Protein AF-K2EWI1-F1 (afdb_monomer_lite)

Secondary structure (DSSP, 8-state):
----PPP--S-EEEE-EETTEE-TT-EEEEEETT-SSEEEEEE--TTSEEEE-GGG--SS-EEEEEEETTEEEEEEHHHHHHHTHHHHHHTT--TTS---SSHHHHHHHHHHHHHHHHHHHHTTSS----------------------------THHHHHHHHHHHHHHHHHHHHHHHHHHHHHTT--

Structure (mmCIF, N/CA/C/O backbone):
data_AF-K2EWI1-F1
#
_entry.id   AF-K2EWI1-F1
#
loop_
_atom_site.group_PDB
_atom_site.id
_atom_site.type_symbol
_atom_site.label_atom_id
_atom_site.label_alt_id
_atom_site.label_comp_id
_atom_site.label_asym_id
_atom_site.label_entity_id
_atom_site.label_seq_id
_atom_site.pdbx_PDB_ins_code
_atom_site.Cartn_x
_atom_site.Cartn_y
_atom_site.Cartn_z
_atom_site.occupancy
_atom_site.B_iso_or_equiv
_atom_site.auth_seq_id
_atom_site.auth_comp_id
_atom_site.auth_asym_id
_atom_site.auth_atom_id
_atom_site.pdbx_PDB_model_num
ATOM 1 N N . MET A 1 1 ? 21.437 19.272 11.236 1.00 59.50 1 MET A N 1
ATOM 2 C CA . MET A 1 1 ? 20.962 18.033 10.576 1.00 59.50 1 MET A CA 1
ATOM 3 C C . MET A 1 1 ? 19.485 17.876 10.907 1.00 59.50 1 MET A C 1
ATOM 5 O O . MET A 1 1 ? 19.158 17.933 12.082 1.00 59.50 1 MET A O 1
ATOM 9 N N . VAL A 1 2 ? 18.594 17.768 9.9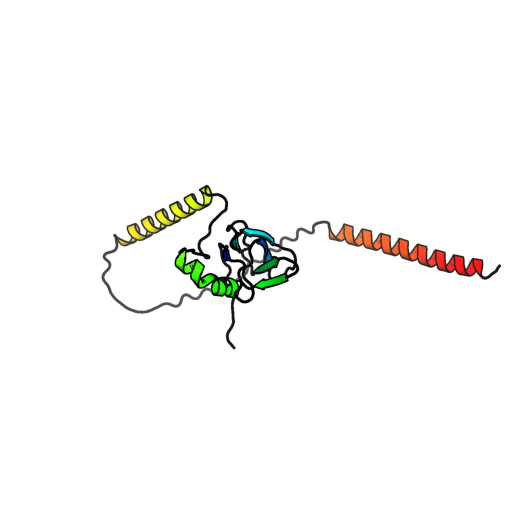15 1.00 76.69 2 VAL A N 1
ATOM 10 C CA . VAL A 1 2 ? 17.147 17.594 10.155 1.00 76.69 2 VAL A CA 1
ATOM 11 C C . VAL A 1 2 ? 16.786 16.133 9.902 1.00 76.69 2 VAL A C 1
ATOM 13 O O . VAL A 1 2 ? 17.056 15.610 8.821 1.00 76.69 2 VAL A O 1
ATOM 16 N N . LEU A 1 3 ? 16.204 15.469 10.901 1.00 76.44 3 LEU A N 1
ATOM 17 C CA . LEU A 1 3 ? 15.738 14.088 10.790 1.00 76.44 3 LEU A CA 1
ATOM 18 C C . LEU A 1 3 ? 14.472 14.040 9.923 1.00 76.44 3 LEU A C 1
ATOM 20 O O . LEU A 1 3 ? 13.467 14.666 10.253 1.00 76.44 3 LEU A O 1
ATOM 24 N N . LYS A 1 4 ? 14.507 13.288 8.817 1.00 78.06 4 LYS A N 1
ATOM 25 C CA . LYS A 1 4 ? 13.355 13.114 7.922 1.00 78.06 4 LYS A CA 1
ATOM 26 C C . LYS A 1 4 ? 12.691 11.767 8.181 1.00 78.06 4 LYS A C 1
ATOM 28 O O . LYS A 1 4 ? 13.178 10.732 7.732 1.00 78.06 4 LYS A O 1
ATOM 33 N N . LEU A 1 5 ? 11.576 11.792 8.905 1.00 86.19 5 LEU A N 1
ATOM 34 C CA . LEU A 1 5 ? 10.770 10.605 9.180 1.00 86.19 5 LEU A CA 1
ATOM 35 C C . LEU A 1 5 ? 9.727 10.392 8.078 1.00 86.19 5 LEU A C 1
ATOM 37 O O . LEU A 1 5 ? 9.183 11.345 7.518 1.00 86.19 5 LEU A O 1
ATOM 41 N N . ASN A 1 6 ? 9.469 9.125 7.759 1.00 92.50 6 ASN A N 1
ATOM 42 C CA . ASN A 1 6 ? 8.388 8.727 6.865 1.00 92.50 6 ASN A CA 1
ATOM 43 C C . ASN A 1 6 ? 7.182 8.311 7.721 1.00 92.50 6 ASN A C 1
ATOM 45 O O . ASN A 1 6 ? 7.360 7.468 8.603 1.00 92.50 6 ASN A O 1
ATOM 49 N N . PRO A 1 7 ? 5.981 8.877 7.506 1.00 93.81 7 PRO A N 1
ATOM 50 C CA . PRO A 1 7 ? 4.813 8.535 8.303 1.00 93.81 7 PRO A CA 1
ATOM 51 C C . PRO A 1 7 ? 4.404 7.079 8.069 1.00 93.81 7 PRO A C 1
ATOM 53 O O . PRO A 1 7 ? 4.488 6.574 6.947 1.00 93.81 7 PRO A O 1
ATOM 56 N N . ILE A 1 8 ? 3.919 6.421 9.117 1.00 95.00 8 ILE A N 1
ATOM 57 C CA . ILE A 1 8 ? 3.243 5.128 9.001 1.00 95.00 8 ILE A CA 1
ATOM 58 C C . ILE A 1 8 ? 1.762 5.440 8.791 1.00 95.00 8 ILE A C 1
ATOM 60 O O . ILE A 1 8 ? 1.091 5.915 9.704 1.00 95.00 8 ILE A O 1
ATOM 64 N N . LEU A 1 9 ? 1.278 5.255 7.563 1.00 96.75 9 LEU A N 1
ATOM 65 C CA . LEU A 1 9 ? -0.133 5.466 7.230 1.00 96.75 9 LEU A CA 1
ATOM 66 C C . LEU A 1 9 ? -0.939 4.265 7.727 1.00 96.75 9 LEU A C 1
ATOM 68 O O . LEU A 1 9 ? -0.423 3.150 7.691 1.00 96.75 9 LEU A O 1
ATOM 72 N N . THR A 1 10 ? -2.177 4.482 8.165 1.00 95.69 10 THR A N 1
ATOM 73 C CA . THR A 1 10 ? -3.095 3.409 8.592 1.00 95.69 10 THR A CA 1
ATOM 74 C C . THR A 1 10 ? -4.054 3.009 7.478 1.00 95.69 10 THR A C 1
ATOM 76 O O . THR A 1 10 ? -4.661 1.946 7.547 1.00 95.69 10 THR A O 1
ATOM 79 N N . TYR A 1 11 ? -4.167 3.834 6.440 1.00 97.00 11 TYR A N 1
ATOM 80 C CA . TYR A 1 11 ? -4.912 3.574 5.220 1.00 97.00 11 TYR A CA 1
ATOM 81 C C . TYR A 1 11 ? -4.195 4.233 4.038 1.00 97.00 11 TYR A C 1
ATOM 83 O O . TYR A 1 11 ? -3.628 5.319 4.172 1.00 97.00 11 TYR A O 1
ATOM 91 N N . ILE A 1 12 ? -4.209 3.586 2.872 1.00 97.75 12 ILE A N 1
ATOM 92 C CA . ILE A 1 12 ? -3.601 4.129 1.656 1.00 97.75 12 ILE A CA 1
ATOM 93 C C . ILE A 1 12 ? -4.667 4.194 0.572 1.00 97.75 12 ILE A C 1
ATOM 95 O O . ILE A 1 12 ? -5.229 3.175 0.185 1.00 97.75 12 ILE A O 1
ATOM 99 N N . GLU A 1 13 ? -4.907 5.392 0.057 1.00 97.44 13 GLU A N 1
ATOM 100 C CA . GLU A 1 13 ? -5.737 5.640 -1.118 1.00 97.44 13 GLU A CA 1
ATOM 101 C C . GLU A 1 13 ? -5.117 6.783 -1.915 1.00 97.44 13 GLU A C 1
ATOM 103 O O . GLU A 1 13 ? -4.823 7.847 -1.366 1.00 97.44 13 GLU A O 1
ATOM 108 N N . GLY A 1 14 ? -4.883 6.552 -3.203 1.00 96.94 14 GLY A N 1
ATOM 109 C CA . GLY A 1 14 ? -4.227 7.517 -4.076 1.00 96.94 14 GLY A CA 1
ATOM 110 C C . GLY A 1 14 ? -3.818 6.899 -5.403 1.00 96.94 14 GLY A C 1
ATOM 111 O O . GLY A 1 14 ? -4.210 5.784 -5.730 1.00 96.94 14 GLY A O 1
ATOM 112 N N . ASP A 1 15 ? -3.022 7.638 -6.158 1.00 97.31 15 ASP A N 1
ATOM 113 C CA . ASP A 1 15 ? -2.604 7.269 -7.498 1.00 97.31 15 ASP A CA 1
ATOM 114 C C . ASP A 1 15 ? -1.168 6.748 -7.478 1.00 97.31 15 ASP A C 1
ATOM 116 O O . ASP A 1 15 ? -0.272 7.298 -6.816 1.00 97.31 15 ASP A O 1
ATOM 120 N N . ALA A 1 16 ? -0.942 5.672 -8.227 1.00 97.62 16 ALA A N 1
ATOM 121 C CA . ALA A 1 16 ? 0.387 5.169 -8.511 1.00 97.62 16 ALA A CA 1
ATOM 122 C C . ALA A 1 16 ? 1.036 6.126 -9.509 1.00 97.62 16 ALA A C 1
ATOM 124 O O . ALA A 1 16 ? 0.584 6.245 -10.645 1.00 97.62 16 ALA A O 1
ATOM 125 N N . SER A 1 17 ? 2.085 6.834 -9.096 1.00 94.25 17 SER A N 1
ATOM 126 C CA . SER A 1 17 ? 2.759 7.802 -9.956 1.00 94.25 17 SER A CA 1
ATOM 127 C C . SER A 1 17 ? 4.276 7.687 -9.895 1.00 94.25 17 SER A C 1
ATOM 129 O O . SER A 1 17 ? 4.874 7.314 -8.883 1.00 94.25 17 SER A O 1
ATOM 131 N N . SER A 1 18 ? 4.923 8.011 -11.012 1.00 91.56 18 SER A N 1
ATOM 132 C CA . SER A 1 18 ? 6.372 8.134 -11.105 1.00 91.56 18 SER A CA 1
ATOM 133 C C . SER A 1 18 ? 6.733 9.372 -11.906 1.00 91.56 18 SER A C 1
ATOM 135 O O . SER A 1 18 ? 6.219 9.587 -13.001 1.00 91.56 18 SER A O 1
ATOM 137 N N . LYS A 1 19 ? 7.622 10.206 -11.353 1.00 87.50 19 LYS A N 1
ATOM 138 C CA . LYS A 1 19 ? 8.078 11.459 -11.987 1.00 87.50 19 LYS A CA 1
ATOM 139 C C . LYS A 1 19 ? 6.915 12.355 -12.461 1.00 87.50 19 LYS A C 1
ATOM 141 O O . LYS A 1 19 ? 6.980 12.938 -13.537 1.00 87.50 19 LYS A O 1
ATOM 146 N N . GLY A 1 20 ? 5.843 12.426 -11.669 1.00 85.06 20 GLY A N 1
ATOM 147 C CA . GLY A 1 20 ? 4.659 13.240 -11.967 1.00 85.06 20 GLY A CA 1
ATOM 148 C C . GLY A 1 20 ? 3.690 12.636 -12.989 1.00 85.06 20 GLY A C 1
ATOM 149 O O . GLY A 1 20 ? 2.686 13.266 -13.297 1.00 85.06 20 GLY A O 1
ATOM 150 N N . LYS A 1 21 ? 3.950 11.427 -13.504 1.00 92.44 21 LYS A N 1
ATOM 151 C CA . LYS A 1 21 ? 3.024 10.703 -14.381 1.00 92.44 21 LYS A CA 1
ATOM 152 C C . LYS A 1 21 ? 2.311 9.605 -13.609 1.00 92.44 21 LYS A C 1
ATOM 154 O O . LYS A 1 21 ? 2.968 8.809 -12.939 1.00 92.44 21 LYS A O 1
ATOM 159 N N . VAL A 1 22 ? 0.989 9.566 -13.723 1.00 95.75 22 VAL A N 1
ATOM 160 C CA . VAL A 1 22 ? 0.159 8.479 -13.198 1.00 95.75 22 VAL A CA 1
ATOM 161 C C . VAL A 1 22 ? 0.387 7.215 -14.032 1.00 95.75 22 VAL A C 1
ATOM 163 O O . VAL A 1 22 ? 0.657 7.298 -15.231 1.00 95.75 22 VAL A O 1
ATOM 166 N N . LEU A 1 23 ? 0.324 6.051 -13.388 1.00 96.62 23 LEU A N 1
ATOM 167 C CA . LEU A 1 23 ? 0.613 4.740 -13.961 1.00 96.62 23 LEU A CA 1
ATOM 168 C C . LEU A 1 23 ? -0.643 3.842 -13.918 1.00 96.62 23 LEU A C 1
ATOM 170 O O . LEU A 1 23 ? -0.785 3.032 -12.998 1.00 96.62 23 LEU A O 1
ATOM 174 N N . PRO A 1 24 ? -1.561 3.965 -14.895 1.00 97.62 24 PRO A N 1
ATOM 175 C CA . PRO A 1 24 ? -2.694 3.054 -15.050 1.00 97.62 24 PRO A CA 1
ATOM 176 C C . PRO A 1 24 ? -2.277 1.585 -15.125 1.00 97.62 24 PRO A C 1
ATOM 178 O O . PRO A 1 24 ? -1.315 1.250 -15.816 1.00 97.62 24 PRO A O 1
ATOM 181 N N . GLY A 1 25 ? -2.997 0.703 -14.427 1.00 98.00 25 GLY A N 1
ATOM 182 C CA . GLY A 1 25 ? -2.712 -0.737 -14.438 1.00 98.00 25 GLY A CA 1
ATOM 183 C C . GLY A 1 25 ? -1.407 -1.146 -13.746 1.00 98.00 25 GLY A C 1
ATOM 184 O O . GLY A 1 25 ? -0.989 -2.298 -13.867 1.00 98.00 25 GLY A O 1
ATOM 185 N N . ALA A 1 26 ? -0.725 -0.232 -13.048 1.00 98.38 26 ALA A N 1
ATOM 186 C CA . ALA A 1 26 ? 0.523 -0.558 -12.368 1.00 98.38 26 ALA A CA 1
ATOM 187 C C . ALA A 1 26 ? 0.306 -1.587 -11.257 1.00 98.38 26 ALA A C 1
ATOM 189 O O . ALA A 1 26 ? -0.608 -1.459 -10.439 1.00 98.38 26 ALA A O 1
ATOM 190 N N . LYS A 1 27 ? 1.213 -2.563 -11.164 1.00 98.50 27 LYS A N 1
ATOM 191 C CA . LYS A 1 27 ? 1.334 -3.396 -9.968 1.00 98.50 27 LYS A CA 1
ATOM 192 C C . LYS A 1 27 ? 1.824 -2.512 -8.826 1.00 98.50 27 LYS A C 1
ATOM 194 O O . LYS A 1 27 ? 2.856 -1.852 -8.964 1.00 98.50 27 LYS A O 1
ATOM 199 N N . VAL A 1 28 ? 1.104 -2.514 -7.712 1.00 98.62 28 VAL A N 1
ATOM 200 C CA . VAL A 1 28 ? 1.438 -1.768 -6.500 1.00 98.62 28 VAL A CA 1
ATOM 201 C C . VAL A 1 28 ? 1.777 -2.752 -5.395 1.00 98.62 28 VAL A C 1
ATOM 203 O O . VAL A 1 28 ? 0.958 -3.571 -4.993 1.00 98.62 28 VAL A O 1
ATOM 206 N N . GLU A 1 29 ? 2.991 -2.657 -4.880 1.00 98.56 29 GLU A N 1
ATOM 207 C CA . GLU A 1 29 ? 3.504 -3.551 -3.852 1.00 98.56 29 GLU A CA 1
ATOM 208 C C . GLU A 1 29 ? 3.849 -2.737 -2.607 1.00 98.56 29 GLU A C 1
ATOM 210 O O . GLU A 1 29 ? 4.548 -1.725 -2.687 1.00 98.56 29 GLU A O 1
ATOM 215 N N . LEU A 1 30 ? 3.394 -3.193 -1.444 1.00 98.50 30 LEU A N 1
ATOM 216 C CA . LEU A 1 30 ? 3.809 -2.674 -0.147 1.00 98.50 30 LEU A CA 1
ATOM 217 C C . LEU A 1 30 ? 4.952 -3.542 0.370 1.00 98.50 30 LEU A C 1
ATOM 219 O O . LEU A 1 30 ? 4.790 -4.746 0.556 1.00 98.50 30 LEU A O 1
ATOM 223 N N . LEU A 1 31 ? 6.119 -2.943 0.605 1.00 98.25 31 LEU A N 1
ATOM 224 C CA . LEU A 1 31 ? 7.313 -3.644 1.074 1.00 98.25 31 LEU A CA 1
ATOM 225 C C . LEU A 1 31 ? 7.751 -3.083 2.419 1.00 98.25 31 LEU A C 1
ATOM 227 O O . LEU A 1 31 ? 7.906 -1.869 2.559 1.00 98.25 31 LEU A O 1
ATOM 231 N N . LEU A 1 32 ? 8.047 -3.964 3.375 1.00 96.94 32 LEU A N 1
ATOM 232 C CA . LEU A 1 32 ? 8.769 -3.564 4.582 1.00 96.94 32 LEU A CA 1
ATOM 233 C C . LEU A 1 32 ? 10.108 -2.935 4.190 1.00 96.94 32 LEU A C 1
ATOM 235 O O . LEU A 1 32 ? 10.781 -3.421 3.284 1.00 96.94 32 LEU A O 1
ATOM 239 N N . SER A 1 33 ? 10.529 -1.879 4.885 1.00 91.62 33 SER A N 1
ATOM 240 C CA . SER A 1 33 ? 11.788 -1.186 4.568 1.00 91.62 33 SER A CA 1
ATOM 241 C C . SER A 1 33 ? 13.017 -2.100 4.658 1.00 91.62 33 SER A C 1
ATOM 243 O O . SER A 1 33 ? 14.007 -1.855 3.974 1.00 91.62 33 SER A O 1
ATOM 245 N N . SER A 1 34 ? 12.936 -3.165 5.459 1.00 89.94 34 SER A N 1
ATOM 246 C CA . SER A 1 34 ? 13.965 -4.195 5.634 1.00 89.94 34 SER A CA 1
ATOM 247 C C . SER A 1 34 ? 13.874 -5.366 4.645 1.00 89.94 34 SER A C 1
ATOM 249 O O . SER A 1 34 ? 14.690 -6.279 4.722 1.00 89.94 34 SER A O 1
ATOM 251 N N . SER A 1 35 ? 12.892 -5.381 3.737 1.00 93.25 35 SER A N 1
ATOM 252 C CA . SER A 1 35 ? 12.593 -6.525 2.870 1.00 93.25 35 SER A CA 1
AT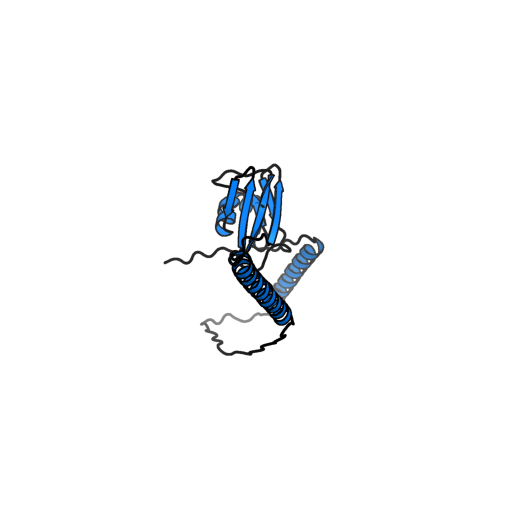OM 253 C C . SER A 1 35 ? 12.456 -6.125 1.401 1.00 93.25 35 SER A C 1
ATOM 255 O O . SER A 1 35 ? 11.989 -5.041 1.052 1.00 93.25 35 SER A O 1
ATOM 257 N N . THR A 1 36 ? 12.824 -7.046 0.514 1.00 92.38 36 THR A N 1
ATOM 258 C CA . THR A 1 36 ? 12.513 -6.987 -0.923 1.00 92.38 36 THR A CA 1
ATOM 259 C C . THR A 1 36 ? 11.266 -7.795 -1.287 1.00 92.38 36 THR A C 1
ATOM 261 O O . THR A 1 36 ? 10.720 -7.610 -2.377 1.00 92.38 36 THR A O 1
ATOM 264 N N . LYS A 1 37 ? 10.803 -8.663 -0.375 1.00 95.81 37 LYS A N 1
ATOM 265 C CA . LYS A 1 37 ? 9.560 -9.423 -0.503 1.00 95.81 37 LYS A CA 1
ATOM 266 C C . LYS A 1 37 ? 8.364 -8.514 -0.183 1.00 95.81 37 LYS A C 1
ATOM 268 O O . LYS A 1 37 ? 8.392 -7.859 0.866 1.00 95.81 37 LYS A O 1
ATOM 273 N N . PRO A 1 38 ? 7.329 -8.490 -1.038 1.00 97.00 38 PRO A N 1
ATOM 274 C CA . PRO A 1 38 ? 6.112 -7.742 -0.772 1.00 97.00 38 PRO A CA 1
ATOM 275 C C . PRO A 1 38 ? 5.373 -8.320 0.435 1.00 97.00 38 PRO A C 1
ATOM 277 O O . PRO A 1 38 ? 5.242 -9.533 0.590 1.00 97.00 38 PRO A O 1
ATOM 280 N N . TYR A 1 39 ? 4.926 -7.417 1.300 1.00 97.69 39 TYR A N 1
ATOM 281 C CA . TYR A 1 39 ? 4.005 -7.701 2.394 1.00 97.69 39 TYR A CA 1
ATOM 282 C C . TYR A 1 39 ? 2.571 -7.808 1.866 1.00 97.69 39 TYR A C 1
ATOM 284 O O . TYR A 1 39 ? 1.826 -8.696 2.265 1.00 97.69 39 TYR A O 1
ATOM 292 N N . TYR A 1 40 ? 2.218 -6.922 0.935 1.00 98.44 40 TYR A N 1
ATOM 293 C CA . TYR A 1 40 ? 0.925 -6.893 0.266 1.00 98.44 40 TYR A CA 1
ATOM 294 C C . TYR A 1 40 ? 1.085 -6.429 -1.183 1.00 98.44 40 TYR A C 1
ATOM 296 O O . TYR A 1 40 ? 2.012 -5.678 -1.501 1.00 98.44 40 TYR A O 1
ATOM 304 N N . GLU A 1 41 ? 0.174 -6.856 -2.053 1.00 98.38 41 GLU A N 1
ATOM 305 C CA . GLU A 1 41 ? 0.143 -6.484 -3.464 1.00 98.38 41 GLU A CA 1
ATOM 306 C C . GLU A 1 41 ? -1.279 -6.116 -3.894 1.00 98.38 41 GLU A C 1
ATOM 308 O O . GLU A 1 41 ? -2.258 -6.706 -3.445 1.00 98.38 41 GLU A O 1
ATOM 313 N N . THR A 1 42 ? -1.387 -5.142 -4.789 1.00 98.50 42 THR A N 1
ATOM 314 C CA . THR A 1 42 ? -2.622 -4.770 -5.480 1.00 98.50 42 THR A CA 1
ATOM 315 C C . THR A 1 42 ? -2.285 -4.241 -6.875 1.00 98.50 42 THR A C 1
ATOM 317 O O . THR A 1 42 ? -1.117 -4.182 -7.268 1.00 98.50 42 THR A O 1
ATOM 320 N N . VAL A 1 43 ? -3.300 -3.868 -7.644 1.00 98.44 43 VAL A N 1
ATOM 321 C CA . VAL A 1 43 ? -3.151 -3.294 -8.983 1.00 98.44 43 VAL A CA 1
ATOM 322 C C . VAL A 1 43 ? -3.922 -1.984 -9.036 1.00 98.44 43 VAL A C 1
ATOM 324 O O . VAL A 1 43 ? -5.044 -1.893 -8.537 1.00 98.44 43 VAL A O 1
ATOM 327 N N . ALA A 1 44 ? -3.299 -0.960 -9.609 1.00 98.38 44 ALA A N 1
ATOM 328 C CA . ALA A 1 44 ? -3.952 0.308 -9.872 1.00 98.38 44 ALA A CA 1
ATOM 329 C C . ALA A 1 44 ? -4.973 0.163 -11.006 1.00 98.38 44 ALA A C 1
ATOM 331 O O . ALA A 1 44 ? -4.754 -0.579 -11.962 1.00 98.38 44 ALA A O 1
ATOM 332 N N . ASP A 1 45 ? -6.089 0.874 -10.912 1.00 98.38 45 ASP A N 1
ATOM 333 C CA . ASP A 1 45 ? -7.154 0.811 -11.904 1.00 98.38 45 ASP A CA 1
ATOM 334 C C . ASP A 1 45 ? -6.770 1.488 -13.239 1.00 98.38 45 ASP A C 1
ATOM 336 O O . ASP A 1 45 ? -5.625 1.896 -13.472 1.00 98.38 45 ASP A O 1
ATOM 340 N N . SER A 1 46 ? -7.743 1.604 -14.148 1.00 97.75 46 SER A N 1
ATOM 341 C CA . SER A 1 46 ? -7.559 2.244 -15.460 1.00 97.75 46 SER A CA 1
ATOM 342 C C . SER A 1 46 ? -7.191 3.730 -15.385 1.00 97.75 46 SER A C 1
ATOM 344 O O . SER A 1 46 ? -6.704 4.282 -16.368 1.00 97.75 46 SER A O 1
ATOM 346 N N . GLN A 1 47 ? -7.407 4.377 -14.239 1.00 97.00 47 GLN A N 1
ATOM 347 C CA . GLN A 1 47 ? -7.009 5.756 -13.966 1.00 97.00 47 GLN A CA 1
ATOM 348 C C . GLN A 1 47 ? -5.712 5.823 -13.148 1.00 97.00 47 GLN A C 1
ATOM 350 O O . GLN A 1 47 ? -5.249 6.911 -12.829 1.00 97.00 47 GLN A O 1
ATOM 355 N N . GLY A 1 48 ? -5.106 4.678 -12.816 1.00 97.06 48 GLY A N 1
ATOM 356 C CA . GLY A 1 48 ? -3.914 4.582 -11.975 1.00 97.06 48 GLY A CA 1
ATOM 357 C C . GLY A 1 48 ? -4.192 4.767 -10.485 1.00 97.06 48 GLY A C 1
ATOM 358 O O . GLY A 1 48 ? -3.244 4.908 -9.711 1.00 97.06 48 GLY A O 1
ATOM 359 N N . HIS A 1 49 ? -5.458 4.728 -10.073 1.00 97.62 49 HIS A N 1
ATOM 360 C CA . HIS A 1 49 ? -5.870 4.845 -8.685 1.00 97.62 49 HIS A CA 1
ATOM 361 C C . HIS A 1 49 ? -5.849 3.482 -7.984 1.00 97.62 49 HIS A C 1
ATOM 363 O O . HIS A 1 49 ? -6.174 2.453 -8.574 1.00 97.62 49 HIS A O 1
ATOM 369 N N . PHE A 1 50 ? -5.474 3.449 -6.708 1.00 98.12 50 PHE A N 1
ATOM 370 C CA . PHE A 1 50 ? -5.455 2.226 -5.911 1.00 98.12 50 PHE A CA 1
ATOM 371 C C . PHE A 1 50 ? -5.777 2.495 -4.440 1.00 98.12 50 PHE A C 1
ATOM 373 O O . PHE A 1 50 ? -5.694 3.622 -3.942 1.00 98.12 50 PHE A O 1
ATOM 380 N N . LYS A 1 51 ? -6.128 1.415 -3.733 1.00 97.69 51 LYS A N 1
ATOM 381 C CA . LYS A 1 51 ? -6.417 1.416 -2.297 1.00 97.69 51 LYS A CA 1
ATOM 382 C C . LYS A 1 51 ? -5.739 0.229 -1.618 1.00 97.69 51 LYS A C 1
ATOM 384 O O . LYS A 1 51 ? -5.690 -0.862 -2.186 1.00 97.69 51 LYS A O 1
ATOM 389 N N . ILE A 1 52 ? -5.245 0.435 -0.401 1.00 98.38 52 ILE A N 1
ATOM 390 C CA . ILE A 1 52 ? -4.757 -0.620 0.494 1.00 98.38 52 ILE A CA 1
ATOM 391 C C . ILE A 1 52 ? -5.489 -0.452 1.834 1.00 98.38 52 ILE A C 1
ATOM 393 O O . ILE A 1 52 ? -5.227 0.523 2.546 1.00 98.38 52 ILE A O 1
ATOM 397 N N . PRO A 1 53 ? -6.422 -1.364 2.164 1.00 97.56 53 PRO A N 1
ATOM 398 C CA . PRO A 1 53 ? -7.125 -1.359 3.444 1.00 97.56 53 PRO A CA 1
ATOM 399 C C . PRO A 1 53 ? -6.181 -1.532 4.635 1.00 97.56 53 PRO A C 1
ATOM 401 O O . PRO A 1 53 ? -5.108 -2.121 4.507 1.00 97.56 53 PRO A O 1
ATOM 404 N N . SER A 1 54 ? -6.621 -1.091 5.812 1.00 97.31 54 SER A N 1
ATOM 405 C CA . SER A 1 54 ? -5.838 -1.142 7.054 1.00 97.31 54 SER A CA 1
ATOM 406 C C . SER A 1 54 ? -5.384 -2.542 7.455 1.00 97.31 54 SER A C 1
ATOM 408 O O . SER A 1 54 ? -4.293 -2.680 7.997 1.00 97.31 54 SER A O 1
ATOM 410 N N . ASP A 1 55 ? -6.170 -3.578 7.140 1.00 96.88 55 ASP A N 1
ATOM 411 C CA . ASP A 1 55 ? -5.811 -4.987 7.384 1.00 96.88 55 ASP A CA 1
ATOM 412 C C . ASP A 1 55 ? -4.487 -5.396 6.721 1.00 96.88 55 ASP A C 1
ATOM 414 O O . ASP A 1 55 ? -3.818 -6.324 7.164 1.00 96.88 55 ASP A O 1
ATOM 418 N N . ASN A 1 56 ? -4.117 -4.699 5.646 1.00 98.00 56 ASN A N 1
ATOM 419 C CA . ASN A 1 56 ? -3.004 -5.042 4.771 1.00 98.00 56 ASN A CA 1
ATOM 420 C C . ASN A 1 56 ? -1.804 -4.101 4.939 1.00 98.00 56 ASN A C 1
ATOM 422 O O . ASN A 1 56 ? -0.878 -4.119 4.122 1.00 98.00 56 ASN A O 1
ATOM 426 N N . ILE A 1 57 ? -1.816 -3.262 5.979 1.00 97.62 57 ILE A N 1
ATOM 427 C CA . ILE A 1 57 ? -0.756 -2.296 6.247 1.00 97.62 57 ILE A CA 1
ATOM 428 C C . ILE A 1 57 ? -0.014 -2.687 7.530 1.00 97.62 57 ILE A C 1
ATOM 430 O O . ILE A 1 57 ? -0.618 -2.774 8.599 1.00 97.62 57 ILE A O 1
ATOM 434 N N . PRO A 1 58 ? 1.310 -2.897 7.463 1.00 95.88 58 PRO A N 1
ATOM 435 C CA . PRO A 1 58 ? 2.091 -3.257 8.630 1.00 95.88 58 PRO A CA 1
ATOM 436 C C . PRO A 1 58 ? 2.300 -2.044 9.548 1.00 95.88 58 PRO A C 1
ATOM 438 O O . PRO A 1 58 ? 2.503 -0.919 9.095 1.00 95.88 58 PRO A O 1
ATOM 441 N N . PHE A 1 59 ? 2.366 -2.292 10.857 1.00 91.94 59 PHE A N 1
ATOM 442 C CA . PHE A 1 59 ? 2.641 -1.282 11.893 1.00 91.94 59 PHE A CA 1
ATOM 443 C C . PHE A 1 59 ? 4.127 -0.873 11.988 1.00 91.94 59 PHE A C 1
ATOM 445 O O . PHE A 1 59 ? 4.576 -0.317 12.987 1.00 91.94 59 PHE A O 1
ATOM 452 N N . MET A 1 60 ? 4.917 -1.169 10.958 1.00 92.56 60 MET A N 1
ATOM 453 C CA . MET A 1 60 ? 6.365 -0.963 10.910 1.00 92.56 60 MET A CA 1
ATOM 454 C C . MET A 1 60 ? 6.755 -0.271 9.598 1.00 92.56 60 MET A C 1
ATOM 456 O O . MET A 1 60 ? 5.998 -0.354 8.635 1.00 92.56 60 MET A O 1
ATOM 460 N N . PRO A 1 61 ? 7.913 0.412 9.515 1.00 95.44 61 PRO A N 1
ATOM 461 C CA . PRO A 1 61 ? 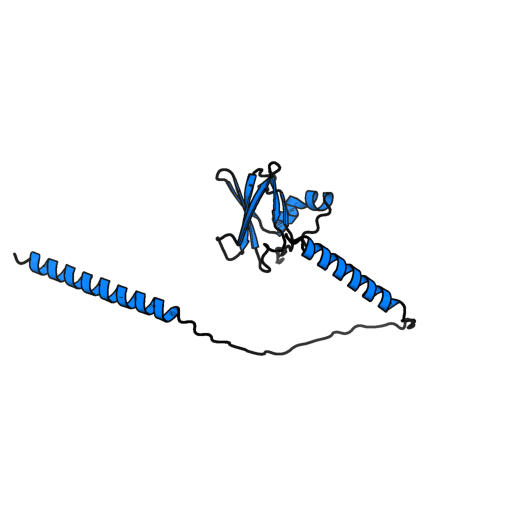8.264 1.213 8.346 1.00 95.44 61 PRO A CA 1
ATOM 462 C C . PRO A 1 61 ? 8.222 0.427 7.031 1.00 95.44 61 PRO A C 1
ATOM 464 O O . PRO A 1 61 ? 8.843 -0.631 6.900 1.00 95.44 61 PRO A O 1
ATOM 467 N N . TYR A 1 62 ? 7.555 1.001 6.035 1.00 97.25 62 TYR A N 1
ATOM 468 C CA . TYR A 1 62 ? 7.392 0.416 4.710 1.00 97.25 62 TYR A CA 1
ATOM 469 C C . TYR A 1 62 ? 7.547 1.465 3.604 1.00 97.25 62 TYR A C 1
ATOM 471 O O . TYR A 1 62 ? 7.601 2.676 3.839 1.00 97.25 62 TYR A O 1
ATOM 479 N N . LYS A 1 63 ? 7.618 0.972 2.372 1.00 97.38 63 LYS A N 1
ATOM 480 C CA . LYS A 1 63 ? 7.614 1.750 1.134 1.00 97.38 63 LYS A CA 1
ATOM 481 C C . LYS A 1 63 ? 6.664 1.112 0.129 1.00 97.38 63 LYS A C 1
ATOM 483 O O . LYS A 1 63 ? 6.323 -0.064 0.255 1.00 97.38 63 LYS A O 1
ATOM 488 N N . LEU A 1 64 ? 6.279 1.881 -0.880 1.00 98.25 64 LEU A N 1
ATOM 489 C CA . LEU A 1 64 ? 5.523 1.374 -2.018 1.00 98.25 64 LEU A CA 1
ATOM 490 C C . LEU A 1 64 ? 6.464 1.167 -3.202 1.00 98.25 64 LEU A C 1
ATOM 492 O O . LEU A 1 64 ? 7.383 1.961 -3.417 1.00 98.25 64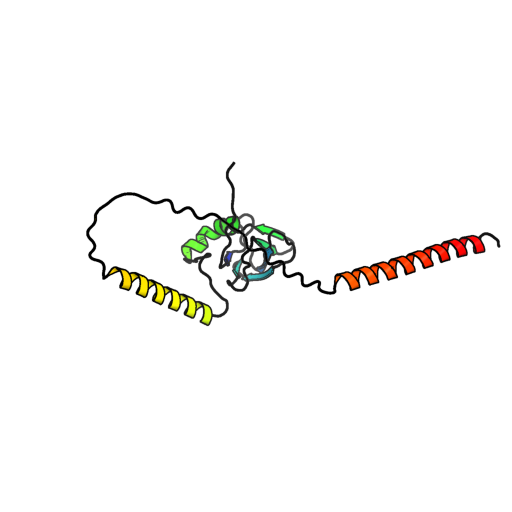 LEU A O 1
ATOM 496 N N . ARG A 1 65 ? 6.239 0.107 -3.972 1.00 98.12 65 ARG A N 1
ATOM 497 C CA . ARG A 1 65 ? 6.901 -0.141 -5.251 1.00 98.12 65 ARG A CA 1
ATOM 498 C C . ARG A 1 65 ? 5.843 -0.236 -6.339 1.00 98.12 65 ARG A C 1
ATOM 500 O O . ARG A 1 65 ? 4.877 -0.977 -6.192 1.00 98.12 65 ARG A O 1
ATOM 507 N N . TYR A 1 66 ? 6.028 0.526 -7.409 1.00 98.31 66 TYR A N 1
ATOM 508 C CA . TYR A 1 66 ? 5.169 0.495 -8.587 1.00 98.31 66 TYR A CA 1
ATOM 509 C C . TYR A 1 66 ? 5.916 -0.157 -9.737 1.00 98.31 66 TYR A C 1
ATOM 511 O O . TYR A 1 66 ? 7.075 0.196 -9.984 1.00 98.31 66 TYR A O 1
ATOM 519 N N . SER A 1 67 ? 5.247 -1.069 -10.438 1.00 97.31 67 SER A N 1
ATOM 520 C CA . SER A 1 67 ? 5.802 -1.749 -11.607 1.00 97.31 67 SER A CA 1
ATOM 521 C C . SER A 1 67 ? 4.818 -1.732 -12.778 1.00 97.31 67 SER A C 1
ATOM 523 O O . SER A 1 67 ? 3.660 -2.109 -12.611 1.00 97.31 67 SER A O 1
ATOM 525 N N . LEU A 1 68 ? 5.269 -1.309 -13.962 1.00 96.81 68 LEU A N 1
ATOM 526 C CA . LEU A 1 68 ? 4.462 -1.278 -15.189 1.00 96.81 68 LEU A CA 1
ATOM 527 C C . LEU A 1 68 ? 5.369 -1.382 -16.423 1.00 96.81 68 LEU A C 1
ATOM 529 O O . LEU A 1 68 ? 6.272 -0.567 -16.585 1.00 96.81 68 LEU A O 1
ATOM 533 N N . GLY A 1 69 ? 5.149 -2.373 -17.294 1.00 90.88 69 GLY A N 1
ATOM 534 C CA . GLY A 1 69 ? 5.861 -2.480 -18.580 1.00 90.88 69 GLY A CA 1
ATOM 535 C C . GLY A 1 69 ? 7.395 -2.465 -18.476 1.00 90.88 69 GLY A C 1
ATOM 536 O O . GLY A 1 69 ? 8.056 -1.813 -19.276 1.00 90.88 69 GLY A O 1
ATOM 537 N N . GLY A 1 70 ? 7.968 -3.112 -17.454 1.00 89.69 70 GLY A N 1
ATOM 538 C CA . GLY A 1 70 ? 9.416 -3.123 -17.189 1.00 89.69 70 GLY A CA 1
ATOM 539 C C . GLY A 1 70 ? 9.941 -1.917 -16.397 1.00 89.69 70 GLY A C 1
ATOM 540 O O . GLY A 1 70 ? 11.055 -1.965 -15.878 1.00 89.69 70 GLY A O 1
ATOM 541 N N . MET A 1 71 ? 9.141 -0.860 -16.223 1.00 92.31 71 MET A N 1
ATOM 542 C CA . MET A 1 71 ? 9.448 0.228 -15.296 1.00 92.31 71 MET A CA 1
ATOM 543 C C . MET A 1 71 ? 9.227 -0.240 -13.860 1.00 92.31 71 MET A C 1
ATOM 545 O O . MET A 1 71 ? 8.169 -0.782 -13.553 1.00 92.31 71 MET A O 1
ATOM 549 N N . VAL A 1 72 ? 10.188 0.033 -12.975 1.00 95.94 72 VAL A N 1
ATOM 550 C CA . VAL A 1 72 ? 10.064 -0.195 -11.529 1.00 95.94 72 VAL A CA 1
ATOM 551 C C . VAL A 1 72 ? 10.480 1.071 -10.788 1.00 95.94 72 VAL A C 1
ATOM 553 O O . VAL A 1 72 ? 11.552 1.624 -11.030 1.00 95.94 72 VAL A O 1
ATOM 556 N N . THR A 1 73 ? 9.647 1.545 -9.864 1.00 95.69 73 THR A N 1
ATOM 557 C CA . THR A 1 73 ? 9.962 2.701 -9.015 1.00 95.69 73 THR A CA 1
ATOM 558 C C . THR A 1 73 ? 9.571 2.429 -7.570 1.00 95.69 73 THR A C 1
ATOM 560 O O . THR A 1 73 ? 8.561 1.786 -7.309 1.00 95.69 73 THR A O 1
ATOM 563 N N . SER A 1 74 ? 10.380 2.885 -6.614 1.00 96.31 74 SER A N 1
ATOM 564 C CA . SER A 1 74 ? 10.057 2.812 -5.185 1.00 96.31 74 SER A CA 1
ATOM 565 C C . SER A 1 74 ? 9.820 4.211 -4.635 1.00 96.31 74 SER A C 1
ATOM 567 O O . SER A 1 74 ? 10.611 5.119 -4.893 1.00 96.31 74 SER A O 1
ATOM 569 N N . VAL A 1 75 ? 8.767 4.374 -3.840 1.00 96.12 75 VAL A N 1
ATOM 570 C CA . VAL A 1 75 ? 8.405 5.638 -3.198 1.00 96.12 75 VAL A CA 1
ATOM 571 C C . VAL A 1 75 ? 8.228 5.439 -1.697 1.00 96.12 75 VAL A C 1
ATOM 573 O O . VAL A 1 75 ? 7.653 4.451 -1.238 1.00 96.12 75 VAL A O 1
ATOM 576 N N . THR A 1 76 ? 8.748 6.379 -0.908 1.00 96.31 76 THR A N 1
ATOM 577 C CA . THR A 1 76 ? 8.480 6.411 0.535 1.00 96.31 76 THR A CA 1
ATOM 578 C C . THR A 1 76 ? 7.061 6.907 0.795 1.00 96.31 76 THR A C 1
ATOM 580 O O . THR A 1 76 ? 6.473 7.579 -0.055 1.00 96.31 76 THR A O 1
ATOM 583 N N . THR A 1 77 ? 6.517 6.647 1.983 1.00 96.56 77 THR A N 1
ATOM 584 C CA . THR A 1 77 ? 5.190 7.156 2.365 1.00 96.56 77 THR A CA 1
ATOM 585 C C . THR A 1 77 ? 5.131 8.687 2.363 1.00 96.56 77 THR A C 1
ATOM 587 O O . THR A 1 77 ? 4.153 9.246 1.881 1.00 96.56 77 THR A O 1
ATOM 590 N N . SER A 1 78 ? 6.194 9.394 2.775 1.00 95.75 78 SER A N 1
ATOM 591 C CA . SER A 1 78 ? 6.256 10.864 2.664 1.00 95.75 78 SER A CA 1
ATOM 592 C C . SER A 1 78 ? 6.149 11.343 1.217 1.00 95.75 78 SER A C 1
ATOM 594 O O . SER A 1 78 ? 5.449 12.318 0.930 1.00 95.75 78 SER A O 1
ATOM 596 N N . LYS A 1 79 ? 6.837 10.658 0.293 1.00 95.50 79 LYS A N 1
ATOM 597 C CA . LYS A 1 79 ? 6.750 10.978 -1.133 1.00 95.50 79 LYS A CA 1
ATOM 598 C C . LYS A 1 79 ? 5.358 10.669 -1.679 1.00 95.50 79 LYS A C 1
ATOM 600 O O . LYS A 1 79 ? 4.793 11.522 -2.347 1.00 95.50 79 LYS A O 1
ATOM 605 N N . PHE A 1 80 ? 4.785 9.519 -1.328 1.00 96.69 80 PHE A N 1
ATOM 606 C CA . PHE A 1 80 ? 3.415 9.166 -1.695 1.00 96.69 80 PHE A CA 1
ATOM 607 C C . PHE A 1 80 ? 2.409 10.242 -1.263 1.00 96.69 80 PHE A C 1
ATOM 609 O O . PHE A 1 80 ? 1.618 10.689 -2.088 1.00 96.69 80 PHE A O 1
ATOM 616 N N . VAL A 1 81 ? 2.479 10.703 -0.007 1.00 95.69 81 VAL A N 1
ATOM 617 C CA . VAL A 1 81 ? 1.599 11.759 0.526 1.00 95.69 81 VAL A CA 1
ATOM 618 C C . VAL A 1 81 ? 1.784 13.075 -0.226 1.00 95.69 81 VAL A C 1
ATOM 620 O O . VAL A 1 81 ? 0.809 13.763 -0.513 1.00 95.69 81 VAL A O 1
ATOM 623 N N . THR A 1 82 ? 3.025 13.423 -0.569 1.00 94.56 82 THR A N 1
ATOM 624 C CA . THR A 1 82 ? 3.325 14.648 -1.323 1.00 94.56 82 THR A CA 1
ATOM 625 C C . THR A 1 82 ? 2.752 14.571 -2.737 1.00 94.56 82 THR A C 1
ATOM 627 O O . THR A 1 82 ? 2.006 15.464 -3.144 1.00 94.56 82 THR A O 1
ATOM 630 N N . ASP A 1 83 ? 3.038 13.478 -3.448 1.00 94.50 83 ASP A N 1
ATOM 631 C CA . ASP A 1 83 ? 2.587 13.245 -4.822 1.00 94.50 83 ASP A CA 1
ATOM 632 C C . ASP A 1 83 ? 1.050 13.179 -4.913 1.00 94.50 83 ASP A C 1
ATOM 634 O O . ASP A 1 83 ? 0.475 13.596 -5.911 1.00 94.50 83 ASP A O 1
ATOM 638 N N . ASN A 1 84 ? 0.375 12.717 -3.853 1.00 95.56 84 ASN A N 1
ATOM 639 C CA . ASN A 1 84 ? -1.085 12.588 -3.793 1.00 95.56 84 ASN A CA 1
ATOM 640 C C . ASN A 1 84 ? -1.800 13.722 -3.048 1.00 95.56 84 ASN A C 1
ATOM 642 O O . ASN A 1 84 ? -3.012 13.658 -2.844 1.00 95.56 84 ASN A O 1
ATOM 646 N N . SER A 1 85 ? -1.090 14.773 -2.641 1.00 94.06 85 SER A N 1
ATOM 647 C CA . SER A 1 85 ? -1.639 15.820 -1.768 1.00 94.06 85 SER A CA 1
ATOM 648 C C . SER A 1 85 ? -2.904 16.496 -2.321 1.00 94.06 85 SER A C 1
ATOM 650 O O . SER A 1 85 ? -3.824 16.787 -1.555 1.00 94.06 85 SER A O 1
ATOM 652 N N . ALA A 1 86 ? -2.995 16.704 -3.638 1.00 90.94 86 ALA A N 1
ATOM 653 C CA . ALA A 1 86 ? -4.185 17.262 -4.287 1.00 90.94 86 ALA A CA 1
ATOM 654 C C . ALA A 1 86 ? -5.395 16.307 -4.230 1.00 90.94 86 ALA A C 1
ATOM 656 O O . ALA A 1 86 ? -6.509 16.726 -3.903 1.00 90.94 86 ALA A O 1
ATOM 657 N N . ASN A 1 87 ? -5.174 15.013 -4.476 1.00 87.81 87 ASN A N 1
ATOM 658 C CA . ASN A 1 87 ? -6.210 13.978 -4.403 1.00 87.81 87 ASN A CA 1
ATOM 659 C C . ASN A 1 87 ? -6.725 13.795 -2.974 1.00 87.81 87 ASN A C 1
ATOM 661 O O . ASN A 1 87 ? -7.930 13.748 -2.745 1.00 87.81 87 ASN A O 1
ATOM 665 N N . ILE A 1 88 ? -5.809 13.761 -2.005 1.00 92.19 88 ILE A N 1
ATOM 666 C CA . ILE A 1 88 ? -6.129 13.623 -0.581 1.00 92.19 88 ILE A CA 1
ATOM 667 C C . ILE A 1 88 ? -7.015 14.790 -0.122 1.00 92.19 88 ILE A C 1
ATOM 669 O O . ILE A 1 88 ? -8.033 14.574 0.537 1.00 92.19 88 ILE A O 1
ATOM 673 N N . LYS A 1 89 ? -6.670 16.026 -0.514 1.00 91.75 89 LYS A N 1
ATOM 674 C CA . LYS A 1 89 ? -7.451 17.228 -0.179 1.00 91.75 89 LYS A CA 1
ATOM 675 C C . LYS A 1 89 ? -8.830 17.232 -0.840 1.00 91.75 89 LYS A C 1
ATOM 677 O O . LYS A 1 89 ? -9.819 17.486 -0.159 1.00 91.75 89 LYS A O 1
ATOM 682 N N . SER A 1 90 ? -8.907 16.948 -2.140 1.00 90.38 90 SER A N 1
ATOM 683 C CA . SER A 1 90 ? -10.171 16.993 -2.894 1.00 90.38 90 SER A CA 1
ATOM 684 C C . SER A 1 90 ? -11.163 15.914 -2.453 1.00 90.38 90 SER A C 1
ATOM 686 O O . SER A 1 90 ? -12.339 16.211 -2.255 1.00 90.38 90 SER A O 1
ATOM 688 N N . LYS A 1 91 ? -10.690 14.683 -2.220 1.00 89.06 91 LYS A N 1
ATOM 689 C CA . LYS A 1 91 ? -11.519 13.553 -1.769 1.00 89.06 91 LYS A CA 1
ATOM 690 C C . LYS A 1 91 ? -11.749 13.522 -0.253 1.00 89.06 91 LYS A C 1
ATOM 692 O O . LYS A 1 91 ? -12.460 12.646 0.231 1.00 89.06 91 LYS A O 1
ATOM 697 N N . LYS A 1 92 ? -11.161 14.463 0.503 1.00 91.00 92 LYS A N 1
ATOM 698 C CA . LYS A 1 92 ? -11.172 14.496 1.981 1.00 91.00 92 LYS A CA 1
ATOM 699 C C . LYS A 1 92 ? -10.725 13.163 2.600 1.00 91.00 92 LYS A C 1
ATOM 701 O O . LYS A 1 92 ? -11.237 12.734 3.633 1.00 91.00 92 LYS A O 1
ATOM 706 N N . THR A 1 93 ? -9.775 12.493 1.955 1.00 90.56 93 THR A N 1
ATOM 707 C CA . THR A 1 93 ? -9.263 11.199 2.403 1.00 90.56 93 THR A CA 1
ATOM 708 C C . THR A 1 93 ? -8.380 11.398 3.631 1.00 90.56 93 THR A C 1
ATOM 710 O O . THR A 1 93 ? -7.432 12.177 3.598 1.00 90.56 93 THR A O 1
ATOM 713 N N . ASN A 1 94 ? -8.646 10.662 4.710 1.00 93.38 94 ASN A N 1
ATOM 714 C CA . ASN A 1 94 ? -7.763 10.632 5.872 1.00 93.38 94 ASN A CA 1
ATOM 715 C C . ASN A 1 94 ? -6.928 9.343 5.863 1.00 93.38 94 ASN A C 1
ATOM 717 O O . ASN A 1 94 ? -7.437 8.274 6.179 1.00 93.38 94 ASN A O 1
ATOM 721 N N . LEU A 1 95 ? -5.642 9.458 5.519 1.00 95.62 95 LEU A N 1
ATOM 722 C CA . LEU A 1 95 ? -4.700 8.328 5.467 1.00 95.62 95 LEU A CA 1
ATOM 723 C C . LEU A 1 95 ? -4.268 7.815 6.855 1.00 95.62 95 LEU A C 1
ATOM 725 O O . LEU A 1 95 ? -3.603 6.784 6.962 1.00 95.62 95 LEU A O 1
ATOM 729 N N . PHE A 1 96 ? -4.618 8.546 7.916 1.00 94.44 96 PHE A N 1
ATOM 730 C CA . PHE A 1 96 ? -4.341 8.192 9.310 1.00 94.44 96 PHE A CA 1
ATOM 731 C C . PHE A 1 96 ? -5.582 7.681 10.047 1.00 94.44 96 PHE A C 1
ATOM 733 O O . PHE A 1 96 ? -5.473 7.238 11.190 1.00 94.44 96 PHE A O 1
ATOM 740 N N . TYR A 1 97 ? -6.747 7.680 9.395 1.00 92.94 97 TYR A N 1
ATOM 741 C CA . TYR A 1 97 ? -7.939 7.025 9.911 1.00 92.94 97 TYR A CA 1
ATOM 742 C C . TYR A 1 97 ? -8.054 5.622 9.304 1.00 92.94 97 TYR A C 1
ATOM 744 O O . TYR A 1 97 ? -8.055 5.504 8.076 1.00 92.94 97 TYR A O 1
ATOM 752 N N . PRO A 1 98 ? -8.141 4.561 10.121 1.00 92.88 98 PRO A N 1
ATOM 753 C CA . PRO A 1 98 ? -8.174 3.208 9.599 1.00 92.88 98 PRO A CA 1
ATOM 754 C C . PRO A 1 98 ? -9.458 2.950 8.800 1.00 92.88 98 PRO A C 1
ATOM 756 O O . PRO A 1 98 ? -10.550 3.352 9.197 1.00 92.88 98 PRO A O 1
ATOM 759 N N . GLN A 1 99 ? -9.306 2.260 7.675 1.00 94.94 99 GLN A N 1
ATOM 760 C CA . GLN A 1 99 ? -10.372 1.795 6.797 1.00 94.94 99 GLN A CA 1
ATOM 761 C C . GLN A 1 99 ? -10.112 0.322 6.483 1.00 94.94 99 GLN A C 1
ATOM 763 O O . GLN A 1 99 ? -9.280 -0.033 5.644 1.00 94.94 99 GLN A O 1
ATOM 768 N N . TYR A 1 100 ? -10.811 -0.542 7.202 1.00 95.94 100 TYR A N 1
ATOM 769 C CA . TYR A 1 100 ? -10.722 -1.988 7.084 1.00 95.94 100 TYR A CA 1
ATOM 770 C C . TYR A 1 100 ? -11.511 -2.491 5.878 1.00 95.94 100 TYR A C 1
ATOM 772 O O . TYR A 1 100 ? -12.500 -1.884 5.460 1.00 95.94 100 TYR A O 1
ATOM 780 N N . SER A 1 101 ? -11.104 -3.638 5.341 1.00 95.06 101 SER A N 1
ATOM 781 C CA . SER A 1 101 ? -11.800 -4.282 4.220 1.00 95.06 101 SER A CA 1
ATOM 782 C C . SER A 1 101 ? -13.204 -4.732 4.633 1.00 95.06 101 SER A C 1
ATOM 784 O O . SER A 1 101 ? -14.128 -4.749 3.824 1.00 95.06 101 SER A O 1
ATOM 786 N N . ASN A 1 102 ? -13.370 -5.085 5.913 1.00 95.19 102 ASN A N 1
ATOM 787 C CA . ASN A 1 102 ? -14.650 -5.470 6.486 1.00 95.19 102 ASN A CA 1
ATOM 788 C C . ASN A 1 102 ? -15.441 -4.226 6.946 1.00 95.19 102 ASN A C 1
ATOM 790 O O . ASN A 1 102 ? -15.058 -3.594 7.938 1.00 95.19 102 ASN A O 1
ATOM 794 N N . PRO A 1 103 ? -16.584 -3.900 6.312 1.00 91.62 103 PRO A N 1
ATOM 795 C CA . PRO A 1 103 ? -17.363 -2.708 6.650 1.00 91.62 103 PRO A CA 1
ATOM 796 C C . PRO A 1 103 ? -17.895 -2.724 8.089 1.00 91.62 103 PRO A C 1
ATOM 798 O O . PRO A 1 103 ? -17.963 -1.673 8.719 1.00 91.62 103 PRO A O 1
ATOM 801 N N . LYS A 1 104 ? -18.175 -3.905 8.661 1.00 94.25 104 LYS A N 1
ATOM 802 C CA . LYS A 1 104 ? -18.663 -4.019 10.045 1.00 94.25 104 LYS A CA 1
ATOM 803 C C . LYS A 1 104 ? -17.635 -3.526 11.066 1.00 94.25 104 LYS A C 1
ATOM 805 O O . LYS A 1 104 ? -18.017 -2.983 12.102 1.00 94.25 104 LYS A O 1
ATOM 810 N N . ILE A 1 105 ? -16.341 -3.702 10.781 1.00 92.88 105 ILE A N 1
ATOM 811 C CA . ILE A 1 105 ? -15.261 -3.184 11.635 1.00 92.88 105 ILE A CA 1
ATOM 812 C C . ILE A 1 105 ? -15.264 -1.655 11.577 1.00 92.88 105 ILE A C 1
ATOM 814 O O . ILE A 1 105 ? -15.241 -1.004 12.619 1.00 92.88 105 ILE A O 1
ATOM 818 N N . ASN A 1 106 ? -15.388 -1.079 10.378 1.00 91.31 106 ASN A N 1
ATOM 819 C CA . ASN A 1 106 ? -15.444 0.374 10.202 1.00 91.31 106 ASN A CA 1
ATOM 820 C C . ASN A 1 106 ? -16.639 0.995 10.937 1.00 91.31 106 ASN A C 1
ATOM 822 O O . ASN A 1 106 ? -16.489 2.006 11.623 1.00 91.31 106 ASN A O 1
ATOM 826 N N . ASP A 1 107 ? -17.817 0.379 10.836 1.00 92.50 107 ASP A N 1
ATOM 827 C CA . ASP A 1 107 ? -19.024 0.849 11.521 1.00 92.50 107 ASP A CA 1
ATOM 828 C C . ASP A 1 107 ? -18.889 0.759 13.044 1.00 92.50 107 ASP A C 1
ATOM 830 O O . ASP A 1 107 ? -19.285 1.679 13.764 1.00 92.50 107 ASP A O 1
ATOM 834 N N . SER A 1 108 ? -18.262 -0.313 13.536 1.00 92.25 108 SER A N 1
ATOM 835 C CA . SER A 1 108 ? -17.979 -0.489 14.963 1.00 92.25 108 SER A CA 1
ATOM 836 C C . SER A 1 108 ? -17.043 0.605 15.482 1.00 92.25 108 SER A C 1
ATOM 838 O O . SER A 1 108 ? -17.353 1.239 16.487 1.00 92.25 108 SER A O 1
ATOM 840 N N . ILE A 1 109 ? -15.955 0.903 14.763 1.00 89.81 109 ILE A N 1
ATOM 841 C CA . ILE A 1 109 ? -15.004 1.966 15.130 1.00 89.81 109 ILE A CA 1
ATOM 842 C C . ILE A 1 109 ? -15.686 3.337 15.141 1.00 89.81 109 ILE A C 1
ATOM 844 O O . ILE A 1 109 ? -15.527 4.096 16.098 1.00 89.81 109 ILE A O 1
ATOM 848 N N . LYS A 1 110 ? -16.488 3.654 14.116 1.00 90.44 110 LYS A N 1
ATOM 849 C CA . LYS A 1 110 ? -17.258 4.907 14.071 1.00 90.44 110 LYS A CA 1
ATOM 850 C C . LYS A 1 110 ? -18.181 5.035 15.281 1.00 90.44 110 LYS A C 1
ATOM 852 O O . LYS A 1 110 ? -18.195 6.082 15.925 1.00 90.44 110 LYS A O 1
ATOM 857 N N . LYS A 1 111 ? -18.916 3.970 15.618 1.00 91.56 111 LYS A N 1
ATOM 858 C CA . LYS A 1 111 ? -19.814 3.949 16.780 1.00 91.56 111 LYS A CA 1
ATOM 859 C C . LYS A 1 111 ? -19.049 4.152 18.090 1.00 91.56 111 LYS A C 1
ATOM 861 O O . LYS A 1 111 ? -19.486 4.954 18.911 1.00 91.56 111 LYS A O 1
ATOM 866 N N . SER A 1 112 ? -17.910 3.481 18.266 1.00 89.94 112 SER A N 1
ATOM 867 C CA . SER A 1 112 ? -17.059 3.632 19.453 1.00 89.94 112 SER A CA 1
ATOM 868 C C . SER A 1 112 ? -16.532 5.058 19.617 1.00 89.94 112 SER A C 1
ATOM 870 O O . SER A 1 112 ? -16.559 5.587 20.723 1.00 89.94 112 SER A O 1
ATOM 872 N N . ILE A 1 113 ? -16.120 5.718 18.530 1.00 88.12 113 ILE A N 1
ATOM 873 C CA . ILE A 1 113 ? -15.652 7.114 18.576 1.00 88.12 113 ILE A CA 1
ATOM 874 C C . ILE A 1 113 ? -16.789 8.069 18.961 1.00 88.12 113 ILE A C 1
ATOM 876 O O . ILE A 1 113 ? -16.588 8.974 19.768 1.00 88.12 113 ILE A O 1
ATOM 880 N N . VAL A 1 114 ? -17.996 7.867 18.419 1.00 89.62 114 VAL A N 1
ATOM 881 C CA . VAL A 1 114 ? -19.173 8.674 18.786 1.00 89.62 114 VAL A CA 1
ATOM 882 C C . VAL A 1 114 ? -19.534 8.483 20.260 1.00 89.62 114 VAL A C 1
ATOM 884 O O . VAL A 1 114 ? -19.810 9.468 20.942 1.00 89.62 114 VAL A O 1
ATOM 887 N N . ALA A 1 115 ? -19.507 7.244 20.760 1.00 89.94 115 ALA A N 1
ATOM 888 C CA . ALA A 1 115 ? -19.770 6.946 22.166 1.00 89.94 115 ALA A CA 1
ATOM 889 C C . ALA A 1 115 ? -18.743 7.619 23.090 1.00 89.94 115 ALA A C 1
ATOM 891 O O . ALA A 1 115 ? -19.140 8.342 23.999 1.00 89.94 115 ALA A O 1
ATOM 892 N N . TYR A 1 116 ? -17.448 7.484 22.785 1.00 88.75 116 TYR A N 1
ATOM 893 C CA . TYR 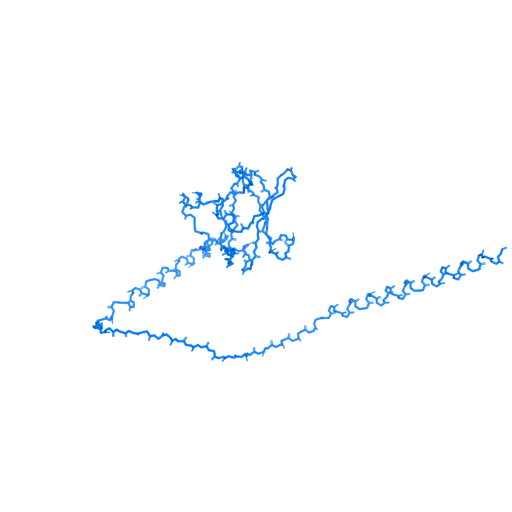A 1 116 ? -16.372 8.124 23.545 1.00 88.75 116 TYR A CA 1
ATOM 894 C C . TYR A 1 116 ? -16.519 9.651 23.596 1.00 88.75 116 TYR A C 1
ATOM 896 O O . TYR A 1 116 ? -16.448 10.253 24.662 1.00 88.75 116 TYR A O 1
ATOM 904 N N . ASN A 1 117 ? -16.792 10.297 22.458 1.00 87.94 117 ASN A N 1
ATOM 905 C CA . ASN A 1 117 ? -16.967 11.752 22.421 1.00 87.94 117 ASN A CA 1
ATOM 906 C C . ASN A 1 117 ? -18.227 12.208 23.168 1.00 87.94 117 ASN A C 1
ATOM 908 O O . ASN A 1 117 ? -18.238 13.289 23.755 1.00 87.94 117 ASN A O 1
ATOM 912 N N . LYS A 1 118 ? -19.295 11.400 23.156 1.00 87.75 118 LYS A N 1
ATOM 913 C CA . LYS A 1 118 ? -20.491 11.669 23.957 1.00 87.75 118 LYS A CA 1
ATOM 914 C C . LYS A 1 118 ? -20.151 11.636 25.445 1.00 87.75 118 LYS A C 1
ATOM 916 O O . LYS A 1 118 ? -20.512 12.581 26.133 1.00 87.75 118 LYS A O 1
ATOM 921 N N . GLU A 1 119 ? -19.440 10.605 25.900 1.00 84.25 119 GLU A N 1
ATOM 922 C CA . GLU A 1 119 ? -19.001 10.453 27.293 1.00 84.25 119 GLU A CA 1
ATOM 923 C C . GLU A 1 119 ? -18.105 11.616 27.739 1.00 84.25 119 GLU A C 1
ATOM 925 O O . GLU A 1 119 ? -18.355 12.221 28.782 1.00 84.25 119 GLU A O 1
ATOM 930 N N . LEU A 1 120 ? -17.135 11.999 26.902 1.00 83.00 120 LEU A N 1
ATOM 931 C CA . LEU A 1 120 ? -16.215 13.106 27.167 1.00 83.00 120 LEU A CA 1
ATOM 932 C C . LEU A 1 120 ? -16.950 14.450 27.319 1.00 83.00 120 LEU A C 1
ATOM 934 O O . LEU A 1 120 ? -16.668 15.210 28.242 1.00 83.00 120 LEU A O 1
ATOM 938 N N . ASN A 1 121 ? -17.949 14.708 26.469 1.00 77.44 121 ASN A N 1
ATOM 939 C CA . ASN A 1 121 ? -18.749 15.935 26.519 1.00 77.44 121 ASN A CA 1
ATOM 940 C C . ASN A 1 121 ? -19.797 15.925 27.644 1.00 77.44 121 ASN A C 1
ATOM 942 O O . ASN A 1 121 ? -20.103 16.975 28.202 1.00 77.44 121 ASN A O 1
ATOM 946 N N . SER A 1 122 ? -20.340 14.760 28.013 1.00 63.91 122 SER A N 1
ATOM 947 C CA . SER A 1 122 ? -21.223 14.643 29.182 1.00 63.91 122 SER A CA 1
ATOM 948 C C . SER A 1 122 ? -20.475 14.772 30.508 1.00 63.91 122 SER A C 1
ATOM 950 O O . SER A 1 122 ? -21.074 15.194 31.490 1.00 63.91 122 SER A O 1
ATOM 952 N N . SER A 1 123 ? -19.173 14.473 30.534 1.00 57.19 123 SER A N 1
ATOM 953 C CA . SER A 1 123 ? -18.335 14.618 31.729 1.00 57.19 123 SER A CA 1
ATOM 954 C C . SER A 1 123 ? -17.854 16.057 31.978 1.00 57.19 123 SER A C 1
ATOM 956 O O . SER A 1 123 ? -17.318 16.323 33.049 1.00 57.19 123 SER A O 1
ATOM 958 N N . GLN A 1 124 ? -18.037 16.988 31.030 1.00 52.72 124 GLN A N 1
ATOM 959 C CA . GLN A 1 124 ? -17.671 18.407 31.188 1.00 52.72 124 GLN A CA 1
ATOM 960 C C . GLN A 1 124 ? -18.815 19.313 31.676 1.00 52.72 124 GLN A C 1
ATOM 962 O O . GLN A 1 124 ? -18.567 20.480 31.970 1.00 52.72 124 GLN A O 1
ATOM 967 N N . ASN A 1 125 ? -20.047 18.807 31.790 1.00 46.88 125 ASN A N 1
ATOM 968 C CA . ASN A 1 125 ? -21.204 19.607 32.214 1.00 46.88 125 ASN A CA 1
ATOM 969 C C . ASN A 1 125 ? -21.451 19.623 33.733 1.00 46.88 125 ASN A C 1
ATOM 971 O O . ASN A 1 125 ? -22.441 20.208 34.160 1.00 46.88 125 ASN A O 1
ATOM 975 N N . ASP A 1 126 ? -20.564 19.033 34.542 1.00 46.97 126 ASP A N 1
ATOM 976 C CA . ASP A 1 126 ? -20.747 18.915 36.000 1.00 46.97 126 ASP A CA 1
ATOM 977 C C . ASP A 1 126 ? -19.580 19.505 36.814 1.00 46.97 126 ASP A C 1
ATOM 979 O O . ASP A 1 126 ? -19.230 19.048 37.900 1.00 46.97 126 ASP A O 1
ATOM 983 N N . SER A 1 127 ? -18.914 20.536 36.292 1.00 41.12 127 SER A N 1
ATOM 984 C CA . SER A 1 127 ? -17.849 21.225 37.030 1.00 41.12 127 SER A CA 1
ATOM 985 C C . SER A 1 127 ? -17.936 22.734 36.847 1.00 41.12 127 SER A C 1
ATOM 987 O O . SER A 1 127 ? -17.179 23.338 36.093 1.00 41.12 127 SER A O 1
ATOM 989 N N . ASN A 1 128 ? -18.843 23.353 37.606 1.00 45.69 128 ASN A N 1
ATOM 990 C CA . ASN A 1 128 ? -18.588 24.691 38.130 1.00 45.69 128 ASN A CA 1
ATOM 991 C C . ASN A 1 128 ? -17.437 24.561 39.135 1.00 45.69 128 ASN A C 1
ATOM 993 O O . ASN A 1 128 ? -17.653 24.259 40.306 1.00 45.69 128 ASN A O 1
ATOM 997 N N . VAL A 1 129 ? -16.207 24.740 38.663 1.00 41.47 129 VAL A N 1
ATOM 998 C CA . VAL A 1 129 ? -15.071 25.039 39.532 1.00 41.47 129 VAL A CA 1
ATOM 999 C C . VAL A 1 129 ? -14.440 26.306 38.993 1.00 41.47 129 VAL A C 1
ATOM 1001 O O . VAL A 1 129 ? -13.984 26.368 37.851 1.00 41.47 129 VAL A O 1
ATOM 1004 N N . GLU A 1 130 ? -14.516 27.335 39.826 1.00 34.25 130 GLU A N 1
ATOM 1005 C CA . GLU A 1 130 ? -13.977 28.660 39.593 1.00 34.25 130 GLU A CA 1
ATOM 1006 C C . GLU A 1 130 ? -12.517 28.600 39.140 1.00 34.25 130 GLU A C 1
ATOM 1008 O O . GLU A 1 130 ? -11.678 27.865 39.662 1.00 34.25 130 GLU A O 1
ATOM 1013 N N . ASN A 1 131 ? -12.237 29.430 38.145 1.00 41.59 131 ASN A N 1
ATOM 1014 C CA . ASN A 1 131 ? -10.916 29.729 37.637 1.00 41.59 131 ASN A CA 1
ATOM 1015 C C . ASN A 1 131 ? -10.048 30.340 38.751 1.00 41.59 131 ASN A C 1
ATOM 1017 O O . ASN A 1 131 ? -10.197 31.515 39.080 1.00 41.59 131 ASN A O 1
ATOM 1021 N N . SER A 1 132 ? -9.110 29.562 39.289 1.00 35.94 132 SER A N 1
ATOM 1022 C CA . SER A 1 132 ? -7.927 30.088 39.970 1.00 35.94 132 SER A CA 1
ATOM 1023 C C . SER A 1 132 ? -6.698 29.494 39.304 1.00 35.94 132 SER A C 1
ATOM 1025 O O . SER A 1 132 ? -6.580 28.282 39.126 1.00 35.94 132 SER A O 1
ATOM 1027 N N . GLY A 1 133 ? -5.850 30.390 38.819 1.00 34.56 133 GLY A N 1
ATOM 1028 C CA . GLY A 1 133 ? -4.812 30.070 37.866 1.00 34.56 133 GLY A CA 1
ATOM 1029 C C . GLY A 1 133 ? -3.599 29.329 38.421 1.00 34.56 133 GLY A C 1
ATOM 1030 O O . GLY A 1 133 ? -3.467 29.013 39.598 1.00 34.56 133 GLY A O 1
ATOM 1031 N N . ASN A 1 134 ? -2.658 29.232 37.489 1.00 35.44 134 ASN A N 1
ATOM 1032 C CA . ASN A 1 134 ? -1.237 28.959 37.622 1.00 35.44 134 ASN A CA 1
ATOM 1033 C C . ASN A 1 134 ? -0.732 27.510 37.618 1.00 35.44 134 ASN A C 1
ATOM 1035 O O . ASN A 1 134 ? -0.989 26.703 38.499 1.00 35.44 134 ASN A O 1
ATOM 1039 N N . GLN A 1 135 ? 0.216 27.367 36.686 1.00 33.28 135 GLN A N 1
ATOM 1040 C CA . GLN A 1 135 ? 1.490 26.665 36.798 1.00 33.28 135 GLN A CA 1
ATOM 1041 C C . GLN A 1 135 ? 1.496 25.150 36.620 1.00 33.28 135 GLN A C 1
ATOM 1043 O O . GLN A 1 135 ? 0.623 24.403 37.036 1.00 33.28 135 GLN A O 1
ATOM 1048 N N . GLY A 1 136 ? 2.520 24.739 35.873 1.00 38.00 136 GLY A N 1
ATOM 1049 C CA . GLY A 1 136 ? 2.653 23.409 35.323 1.00 38.00 136 GLY A CA 1
ATOM 1050 C C . GLY A 1 136 ? 3.196 22.375 36.295 1.00 38.00 136 GLY A C 1
ATOM 1051 O O . GLY A 1 136 ? 3.626 22.668 37.402 1.00 38.00 136 GLY A O 1
ATOM 1052 N N . ALA A 1 137 ? 3.239 21.150 35.791 1.00 32.31 137 ALA A N 1
ATOM 1053 C CA . ALA A 1 137 ? 4.024 20.034 36.295 1.00 32.31 137 ALA A CA 1
ATOM 1054 C C . ALA A 1 137 ? 4.180 19.092 35.088 1.00 32.31 137 ALA A C 1
ATOM 1056 O O . ALA A 1 137 ? 3.191 18.652 34.514 1.00 32.31 137 ALA A O 1
ATOM 1057 N N . SER A 1 138 ? 5.356 18.935 34.475 1.00 39.19 138 SER A N 1
ATOM 1058 C CA . SER A 1 138 ? 6.479 18.131 34.976 1.00 39.19 138 SER A CA 1
ATOM 1059 C C . SER A 1 138 ? 6.000 16.887 35.727 1.00 39.19 138 SER A C 1
ATOM 1061 O O . SER A 1 138 ? 5.824 16.903 36.940 1.00 39.19 138 SER A O 1
ATOM 1063 N N . GLY A 1 139 ? 5.768 15.816 34.969 1.00 30.31 139 GLY A N 1
ATOM 1064 C CA . GLY A 1 139 ? 5.503 14.473 35.473 1.00 30.31 139 GLY A CA 1
ATOM 1065 C C . GLY A 1 139 ? 6.523 13.512 34.880 1.00 30.31 139 GLY A C 1
ATOM 1066 O O . GLY A 1 139 ? 6.352 13.003 33.777 1.00 30.31 139 GLY A O 1
ATOM 1067 N N . ASN A 1 140 ? 7.616 13.336 35.609 1.00 32.03 140 ASN A N 1
ATOM 1068 C CA . ASN A 1 140 ? 8.713 12.420 35.336 1.00 32.03 140 ASN A CA 1
ATOM 1069 C C . ASN A 1 140 ? 8.263 10.984 35.671 1.00 32.03 140 ASN A C 1
ATOM 1071 O O . ASN A 1 140 ? 7.831 10.759 36.799 1.00 32.03 140 ASN A O 1
ATOM 1075 N N . ILE A 1 141 ? 8.392 10.012 34.756 1.00 31.53 141 ILE A N 1
ATOM 1076 C CA . ILE A 1 141 ? 8.393 8.580 35.118 1.00 31.53 141 ILE A CA 1
ATOM 1077 C C . ILE A 1 141 ? 9.514 7.850 34.364 1.00 31.53 141 ILE A C 1
ATOM 1079 O O . ILE A 1 141 ? 9.437 7.585 33.168 1.00 31.53 141 ILE A O 1
ATOM 1083 N N . GLN A 1 142 ? 10.533 7.487 35.136 1.00 30.84 142 GLN A N 1
ATOM 1084 C CA . GLN A 1 142 ? 11.569 6.477 34.909 1.00 30.84 142 GLN A CA 1
ATOM 1085 C C . GLN A 1 142 ? 11.642 5.714 36.254 1.00 30.84 142 GLN A C 1
ATOM 1087 O O . GLN A 1 142 ? 11.520 6.351 37.293 1.00 30.84 142 GLN A O 1
ATOM 1092 N N . SER A 1 143 ? 11.742 4.391 36.417 1.00 28.70 143 SER A N 1
ATOM 1093 C CA . SER A 1 143 ? 12.308 3.256 35.665 1.00 28.70 143 SER A CA 1
ATOM 1094 C C . SER A 1 143 ? 11.494 1.990 36.029 1.00 28.70 143 SER A C 1
ATOM 1096 O O . SER A 1 143 ? 10.868 1.957 37.081 1.00 28.70 143 SER A O 1
ATOM 1098 N N . GLY A 1 144 ? 11.454 0.914 35.242 1.00 30.47 144 GLY A N 1
ATOM 1099 C CA . GLY A 1 144 ? 12.531 -0.079 35.147 1.00 30.47 144 GLY A CA 1
ATOM 1100 C C . GLY A 1 144 ? 11.999 -1.454 34.677 1.00 30.47 144 GLY A C 1
ATOM 1101 O O . GLY A 1 144 ? 10.787 -1.636 34.559 1.00 30.47 144 GLY A O 1
ATOM 1102 N N . PRO A 1 145 ? 12.889 -2.410 34.351 1.00 33.69 145 PRO A N 1
ATOM 1103 C CA . PRO A 1 145 ? 12.635 -3.471 33.379 1.00 33.69 145 PRO A CA 1
ATOM 1104 C C . PRO A 1 145 ? 12.040 -4.740 34.003 1.00 33.69 145 PRO A C 1
ATOM 1106 O O . PRO A 1 145 ? 12.445 -5.166 35.082 1.00 33.69 145 PRO A O 1
ATOM 1109 N N . LYS A 1 146 ? 11.150 -5.414 33.267 1.00 30.64 146 LYS A N 1
ATOM 1110 C CA . LYS A 1 146 ? 10.860 -6.838 33.476 1.00 30.64 146 LYS A CA 1
ATOM 1111 C C . LYS A 1 146 ? 11.278 -7.617 32.240 1.00 30.64 146 LYS A C 1
ATOM 1113 O O . LYS A 1 146 ? 10.605 -7.625 31.214 1.00 30.64 146 LYS A O 1
ATOM 1118 N N . THR A 1 147 ? 12.433 -8.251 32.367 1.00 29.97 147 THR A N 1
ATOM 1119 C CA . THR A 1 147 ? 12.861 -9.382 31.558 1.00 29.97 147 THR A CA 1
ATOM 1120 C C . THR A 1 147 ? 11.825 -10.502 31.660 1.00 29.97 147 THR A C 1
ATOM 1122 O O . THR A 1 147 ? 11.454 -10.936 32.748 1.00 29.97 147 THR A O 1
ATOM 1125 N N . SER A 1 148 ? 11.375 -11.006 30.514 1.00 30.47 148 SER A N 1
ATOM 1126 C CA . SER A 1 148 ? 10.831 -12.358 30.418 1.00 30.47 148 SER A CA 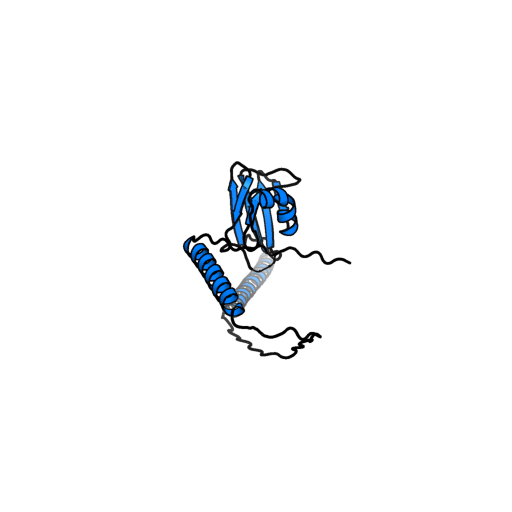1
ATOM 1127 C C . SER A 1 148 ? 11.338 -12.981 29.125 1.00 30.47 148 SER A C 1
ATOM 1129 O O . SER A 1 148 ? 10.810 -12.780 28.034 1.00 30.47 148 SER A O 1
ATOM 1131 N N . GLN A 1 149 ? 12.465 -13.672 29.265 1.00 31.75 149 GLN A N 1
ATOM 1132 C CA . GLN A 1 149 ? 13.078 -14.494 28.239 1.00 31.75 149 GLN A CA 1
ATOM 1133 C C . GLN A 1 149 ? 12.315 -15.823 28.191 1.00 31.75 149 GLN A C 1
ATOM 1135 O O . GLN A 1 149 ? 12.614 -16.749 28.940 1.00 31.75 149 GLN A O 1
ATOM 1140 N N . SER A 1 150 ? 11.323 -15.923 27.307 1.00 31.91 150 SER A N 1
ATOM 1141 C CA . SER A 1 150 ? 10.741 -17.217 26.946 1.00 31.91 150 SER A CA 1
ATOM 1142 C C . SER A 1 150 ? 11.643 -17.880 25.911 1.00 31.91 150 SER A C 1
ATOM 1144 O O . SER A 1 150 ? 11.625 -17.551 24.725 1.00 31.91 150 SER A O 1
ATOM 1146 N N . THR A 1 151 ? 12.483 -18.798 26.382 1.00 41.50 151 THR A N 1
ATOM 1147 C CA . THR A 1 151 ? 13.286 -19.654 25.511 1.00 41.50 151 THR A CA 1
ATOM 1148 C C . THR A 1 151 ? 12.436 -20.864 25.127 1.00 41.50 151 THR A C 1
ATOM 1150 O O . THR A 1 151 ? 12.514 -21.903 25.776 1.00 41.50 151 THR A O 1
ATOM 1153 N N . SER A 1 152 ? 11.646 -20.768 24.058 1.00 46.97 152 SER A N 1
ATOM 1154 C CA . SER A 1 152 ? 11.250 -21.980 23.334 1.00 46.97 152 SER A CA 1
ATOM 1155 C C . SER A 1 152 ? 12.362 -22.305 22.335 1.00 46.97 152 SER A C 1
ATOM 1157 O O . SER A 1 152 ? 12.437 -21.766 21.233 1.00 46.97 152 SER A O 1
ATOM 1159 N N . LYS A 1 153 ? 13.297 -23.167 22.757 1.00 52.69 153 LYS A N 1
ATOM 1160 C CA . LYS A 1 153 ? 14.249 -23.815 21.847 1.00 52.69 153 LYS A CA 1
ATOM 1161 C C . LYS A 1 153 ? 13.447 -24.737 20.926 1.00 52.69 153 LYS A C 1
ATOM 1163 O O . LYS A 1 153 ? 13.222 -25.896 21.254 1.00 52.69 153 LYS A O 1
ATOM 1168 N N . SER A 1 154 ? 12.964 -24.203 19.807 1.00 45.94 154 SER A N 1
ATOM 1169 C CA . SER A 1 154 ? 12.265 -24.990 18.794 1.00 45.94 154 SER A CA 1
ATOM 1170 C C . SER A 1 154 ? 13.278 -25.687 17.883 1.00 45.94 154 SER A C 1
ATOM 1172 O O . SER A 1 154 ? 14.263 -25.095 17.439 1.00 45.94 154 SER A O 1
ATOM 1174 N N . LEU A 1 155 ? 13.027 -26.970 17.649 1.00 52.72 155 LEU A N 1
ATOM 1175 C CA . LEU A 1 155 ? 13.887 -28.057 17.162 1.00 52.72 155 LEU A CA 1
ATOM 1176 C C . LEU A 1 155 ? 14.458 -27.896 15.731 1.00 52.72 155 LEU A C 1
ATOM 1178 O O . LEU A 1 155 ? 14.965 -28.852 15.150 1.00 52.72 155 LEU A O 1
ATOM 1182 N N . ILE A 1 156 ? 14.423 -26.693 15.157 1.00 53.94 156 ILE A N 1
ATOM 1183 C CA . ILE A 1 156 ? 14.822 -26.418 13.767 1.00 53.94 156 ILE A CA 1
ATOM 1184 C C . ILE A 1 156 ? 16.354 -26.433 13.607 1.00 53.94 156 ILE A C 1
ATOM 1186 O O . ILE A 1 156 ? 16.869 -26.905 12.594 1.00 53.94 156 ILE A O 1
ATOM 1190 N N . PHE A 1 157 ? 17.106 -26.002 14.628 1.00 55.22 157 PHE A N 1
ATOM 1191 C CA . PHE A 1 157 ? 18.575 -25.997 14.573 1.00 55.22 157 PHE A CA 1
ATOM 1192 C C . PHE A 1 157 ? 19.186 -27.407 14.543 1.00 55.22 157 PHE A C 1
ATOM 1194 O O . PHE A 1 157 ? 20.200 -27.611 13.883 1.00 55.22 157 PHE A O 1
ATOM 1201 N N . ILE A 1 158 ? 18.553 -28.397 15.183 1.00 62.50 158 ILE A N 1
ATOM 1202 C CA . ILE A 1 158 ? 19.019 -29.796 15.158 1.00 62.50 158 ILE A CA 1
ATOM 1203 C C . ILE A 1 158 ? 18.856 -30.412 13.763 1.00 62.50 158 ILE A C 1
ATOM 1205 O O . ILE A 1 158 ? 19.754 -31.113 13.302 1.00 62.50 158 ILE A O 1
ATOM 1209 N N . GLY A 1 159 ? 17.769 -30.088 13.053 1.00 65.00 159 GLY A N 1
ATOM 1210 C CA . GLY A 1 159 ? 17.567 -30.538 11.674 1.00 65.00 159 GLY A CA 1
ATOM 1211 C C . GLY A 1 159 ? 18.628 -29.990 10.714 1.00 65.00 159 GLY A C 1
ATOM 1212 O O . GLY A 1 159 ? 19.203 -30.746 9.936 1.00 65.00 159 GLY A O 1
ATOM 1213 N N . ILE A 1 160 ? 18.949 -28.695 10.808 1.00 75.75 160 ILE A N 1
ATOM 1214 C CA . ILE A 1 160 ? 19.952 -28.059 9.935 1.00 75.75 160 ILE A CA 1
ATOM 1215 C C . ILE A 1 160 ? 21.358 -28.618 10.204 1.00 75.75 160 ILE A C 1
ATOM 1217 O O . ILE A 1 160 ? 22.088 -28.915 9.260 1.00 75.75 160 ILE A O 1
ATOM 1221 N N . VAL A 1 161 ? 21.732 -28.821 11.473 1.00 79.00 161 VAL A N 1
ATOM 1222 C CA . VAL A 1 161 ? 23.045 -29.387 11.830 1.00 79.00 161 VAL A CA 1
ATOM 1223 C C . VAL A 1 161 ? 23.182 -30.837 11.350 1.00 79.00 161 VAL A C 1
ATOM 1225 O O . VAL A 1 161 ? 24.237 -31.199 10.830 1.00 79.00 161 VAL A O 1
ATOM 1228 N N . LEU A 1 162 ? 22.122 -31.651 11.437 1.00 80.12 162 LEU A N 1
ATOM 1229 C CA . LEU A 1 162 ? 22.133 -33.024 10.913 1.00 80.12 162 LEU A CA 1
ATOM 1230 C C . LEU A 1 162 ? 22.278 -33.069 9.386 1.00 80.12 162 LEU A C 1
ATOM 1232 O O . LEU A 1 162 ? 23.059 -33.869 8.874 1.00 80.12 162 LEU A O 1
ATOM 1236 N N . VAL A 1 163 ? 21.588 -32.188 8.653 1.00 82.44 163 VAL A N 1
ATOM 1237 C CA . VAL A 1 163 ? 21.710 -32.117 7.185 1.00 82.44 163 VAL A CA 1
ATOM 1238 C C . VAL A 1 163 ? 23.125 -31.703 6.767 1.00 82.44 163 VAL A C 1
ATOM 1240 O O . VAL A 1 163 ? 23.694 -32.304 5.856 1.00 82.44 163 VAL A O 1
ATOM 1243 N N . ILE A 1 164 ? 23.734 -30.734 7.459 1.00 83.56 164 ILE A N 1
ATOM 1244 C CA . ILE A 1 164 ? 25.119 -30.318 7.188 1.00 83.56 164 ILE A CA 1
ATOM 1245 C C . ILE A 1 164 ? 26.102 -31.459 7.489 1.00 83.56 164 ILE A C 1
ATOM 1247 O O . ILE A 1 164 ? 27.001 -31.709 6.688 1.00 83.56 164 ILE A O 1
ATOM 1251 N N . ALA A 1 165 ? 25.918 -32.195 8.590 1.00 81.94 165 ALA A N 1
ATOM 1252 C CA . ALA A 1 165 ? 26.783 -33.322 8.938 1.00 81.94 165 ALA A CA 1
ATOM 1253 C C . ALA A 1 165 ? 26.749 -34.437 7.874 1.00 81.94 165 ALA A C 1
ATOM 1255 O O . ALA A 1 165 ? 27.802 -34.934 7.474 1.00 81.94 165 ALA A O 1
ATOM 1256 N N . VAL A 1 166 ? 25.565 -34.786 7.354 1.00 83.81 166 VAL A N 1
ATOM 1257 C CA . VAL A 1 166 ? 25.426 -35.792 6.284 1.00 83.81 166 VAL A CA 1
ATOM 1258 C C . VAL A 1 166 ? 26.073 -35.318 4.979 1.00 83.81 166 VAL A C 1
ATOM 1260 O O . VAL A 1 166 ? 26.762 -36.099 4.320 1.00 83.81 166 VAL A O 1
ATOM 1263 N N . LEU A 1 167 ? 25.922 -34.037 4.620 1.00 82.25 167 LEU A N 1
ATOM 1264 C CA . LEU A 1 167 ? 26.566 -33.473 3.429 1.00 82.25 167 LEU A CA 1
ATOM 1265 C C . LEU A 1 167 ? 28.098 -33.482 3.538 1.00 82.25 167 LEU A C 1
ATOM 1267 O O . LEU A 1 167 ? 28.768 -33.824 2.566 1.00 82.25 167 LEU A O 1
ATOM 1271 N N . LEU A 1 168 ? 28.662 -33.173 4.709 1.00 82.12 168 LEU A N 1
ATOM 1272 C CA . LEU A 1 168 ? 30.114 -33.204 4.920 1.00 82.12 168 LEU A CA 1
ATOM 1273 C C . LEU A 1 168 ? 30.689 -34.624 4.819 1.00 82.12 168 LEU A C 1
ATOM 1275 O O . LEU A 1 168 ? 31.737 -34.811 4.199 1.00 82.12 168 LEU A O 1
ATOM 1279 N N . ILE A 1 169 ? 29.993 -35.631 5.358 1.00 81.81 169 ILE A N 1
ATOM 1280 C CA . ILE A 1 169 ? 30.413 -37.037 5.246 1.00 81.81 169 ILE A CA 1
ATOM 1281 C C . ILE A 1 169 ? 30.326 -37.510 3.788 1.00 81.81 169 ILE A C 1
ATOM 1283 O O . ILE A 1 169 ? 31.264 -38.131 3.288 1.00 81.81 169 ILE A O 1
ATOM 1287 N N . GLY A 1 170 ? 29.238 -37.179 3.084 1.00 77.19 170 GLY A N 1
ATOM 1288 C CA . GLY A 1 170 ? 29.042 -37.562 1.684 1.00 77.19 170 GLY A CA 1
ATOM 1289 C C . GLY A 1 170 ? 30.089 -36.956 0.746 1.00 77.19 170 GLY A C 1
ATOM 1290 O O . GLY A 1 170 ? 30.704 -37.675 -0.042 1.00 77.19 170 GLY A O 1
ATOM 1291 N N . VAL A 1 171 ? 30.344 -35.648 0.859 1.00 78.06 171 VAL A N 1
ATOM 1292 C CA . VAL A 1 171 ? 31.348 -34.955 0.033 1.00 78.06 171 VAL A CA 1
ATOM 1293 C C . VAL A 1 171 ? 32.765 -35.427 0.372 1.00 78.06 171 VAL A C 1
ATOM 1295 O O . VAL A 1 171 ? 33.569 -35.639 -0.537 1.00 78.06 171 VAL A O 1
ATOM 1298 N N . GLY A 1 172 ? 33.068 -35.661 1.654 1.00 76.31 172 GLY A N 1
ATOM 1299 C CA . GLY A 1 172 ? 34.363 -36.189 2.086 1.00 76.31 172 GLY A CA 1
ATOM 1300 C C . GLY A 1 172 ? 34.646 -37.592 1.543 1.00 76.31 172 GLY A C 1
ATOM 1301 O O . GLY A 1 172 ? 35.700 -37.823 0.947 1.00 76.31 172 GLY A O 1
ATOM 1302 N N . ALA A 1 173 ? 33.691 -38.517 1.676 1.00 80.94 173 ALA A N 1
ATOM 1303 C CA . ALA A 1 173 ? 33.832 -39.883 1.172 1.00 80.94 173 ALA A CA 1
ATOM 1304 C C . ALA A 1 173 ? 33.972 -39.926 -0.360 1.00 80.94 173 ALA A C 1
ATOM 1306 O O . ALA A 1 173 ? 34.811 -40.662 -0.886 1.00 80.94 173 ALA A O 1
ATOM 1307 N N . LEU A 1 174 ? 33.205 -39.098 -1.080 1.00 78.56 174 LEU A N 1
ATOM 1308 C CA . LEU A 1 174 ? 33.284 -39.012 -2.538 1.00 78.56 174 LEU A CA 1
ATOM 1309 C C . LEU A 1 174 ? 34.621 -38.412 -3.006 1.00 78.56 174 LEU A C 1
ATOM 1311 O O . LEU A 1 174 ? 35.210 -38.897 -3.971 1.00 78.56 174 LEU A O 1
ATOM 1315 N N . GLY A 1 175 ? 35.139 -37.405 -2.296 1.00 81.25 175 GLY A N 1
ATOM 1316 C CA . GLY A 1 175 ? 36.453 -36.820 -2.566 1.00 81.25 175 GLY A CA 1
ATOM 1317 C C . GLY A 1 175 ? 37.592 -37.831 -2.407 1.00 81.25 175 GLY A C 1
ATOM 1318 O O . GLY A 1 175 ? 38.418 -37.975 -3.308 1.00 81.25 175 GLY A O 1
ATOM 1319 N N . VAL A 1 176 ? 37.600 -38.591 -1.306 1.00 81.62 176 VAL A N 1
ATOM 1320 C CA . VAL A 1 176 ? 38.602 -39.646 -1.068 1.00 81.62 176 VAL A CA 1
ATOM 1321 C C . VAL A 1 176 ? 38.503 -40.753 -2.121 1.00 81.62 176 VAL A C 1
ATOM 1323 O O . VAL A 1 176 ? 39.528 -41.190 -2.646 1.00 81.62 176 VAL A O 1
ATOM 1326 N N . TYR A 1 177 ? 37.288 -41.172 -2.489 1.00 86.19 177 TYR A N 1
ATOM 1327 C CA . TYR A 1 177 ? 37.078 -42.178 -3.533 1.00 86.19 177 TYR A CA 1
ATOM 1328 C C . TYR A 1 177 ? 37.642 -41.737 -4.893 1.00 86.19 177 TYR A C 1
ATOM 1330 O O . TYR A 1 177 ? 38.321 -42.515 -5.564 1.00 86.19 177 TYR A O 1
ATOM 1338 N N . LEU A 1 178 ? 37.418 -40.482 -5.293 1.00 82.12 178 LEU A N 1
ATOM 1339 C CA . LEU A 1 178 ? 37.924 -39.957 -6.564 1.00 82.12 178 LEU A CA 1
ATOM 1340 C C . LEU A 1 178 ? 39.452 -39.832 -6.589 1.00 82.12 178 LEU A C 1
ATOM 1342 O O . LEU A 1 178 ? 40.061 -40.084 -7.630 1.00 82.12 178 LEU A O 1
ATOM 1346 N N . ILE A 1 179 ? 40.078 -39.478 -5.464 1.00 81.44 179 ILE A N 1
ATOM 1347 C CA . ILE A 1 179 ? 41.544 -39.427 -5.356 1.00 81.44 179 ILE A CA 1
ATOM 1348 C C . ILE A 1 179 ? 42.131 -40.837 -5.459 1.00 81.44 179 ILE A C 1
ATOM 1350 O O . ILE A 1 179 ? 43.064 -41.049 -6.234 1.00 81.44 179 ILE A O 1
ATOM 1354 N N . LYS A 1 180 ? 41.549 -41.811 -4.751 1.00 77.38 180 LYS A N 1
ATOM 1355 C CA . LYS A 1 180 ? 42.014 -43.202 -4.795 1.00 77.38 180 LYS A CA 1
ATOM 1356 C C . LYS A 1 180 ? 41.856 -43.812 -6.193 1.00 77.38 180 LYS A C 1
ATOM 1358 O O . LYS A 1 180 ? 42.810 -44.361 -6.728 1.00 77.38 180 LYS A O 1
ATOM 1363 N N . LYS A 1 181 ? 40.717 -43.581 -6.858 1.00 77.75 181 LYS A N 1
ATOM 1364 C CA . LYS A 1 181 ? 40.490 -44.026 -8.245 1.00 77.75 181 LYS A CA 1
ATOM 1365 C C . LYS A 1 181 ? 41.520 -43.456 -9.230 1.00 77.75 181 LYS A C 1
ATOM 1367 O O . LYS A 1 181 ? 41.920 -44.151 -10.164 1.00 77.75 181 LYS A O 1
ATOM 1372 N N . LYS A 1 182 ? 41.950 -42.202 -9.047 1.00 71.75 182 LYS A N 1
ATOM 1373 C CA . LYS A 1 182 ? 43.000 -41.597 -9.884 1.00 71.75 182 LYS A CA 1
ATOM 1374 C C . LYS A 1 182 ? 44.373 -42.232 -9.661 1.00 71.75 182 LYS A C 1
ATOM 1376 O O . LYS A 1 182 ? 45.118 -42.348 -10.625 1.00 71.75 182 LYS A O 1
ATOM 1381 N N . GLN A 1 183 ? 44.696 -42.644 -8.435 1.00 70.25 183 GLN A N 1
ATOM 1382 C CA . GLN A 1 183 ? 45.949 -43.349 -8.148 1.00 70.25 183 GLN A CA 1
ATOM 1383 C C . GLN A 1 183 ? 45.955 -44.748 -8.775 1.00 70.25 183 GLN A C 1
ATOM 1385 O O . GLN A 1 183 ? 46.914 -45.090 -9.461 1.00 70.25 183 GLN A O 1
ATOM 1390 N N . ASP A 1 184 ? 44.855 -45.493 -8.648 1.00 68.06 184 ASP A N 1
ATOM 1391 C CA . ASP A 1 184 ? 44.737 -46.844 -9.216 1.00 68.06 184 ASP A CA 1
ATOM 1392 C C . ASP A 1 184 ? 44.790 -46.829 -10.759 1.00 68.06 184 ASP A C 1
ATOM 1394 O O . ASP A 1 184 ? 45.402 -47.697 -11.374 1.00 68.06 184 ASP A O 1
ATOM 1398 N N . SER A 1 185 ? 44.219 -45.797 -11.396 1.00 61.50 185 SER A N 1
ATOM 1399 C CA . SER A 1 185 ? 44.230 -45.641 -12.865 1.00 61.50 185 SER A CA 1
ATOM 1400 C C . SER A 1 185 ? 45.555 -45.105 -13.429 1.00 61.50 185 SER A C 1
ATOM 1402 O O . SER A 1 185 ? 45.716 -45.065 -14.642 1.00 61.50 185 SER A O 1
ATOM 1404 N N . SER A 1 186 ? 46.478 -44.639 -12.579 1.00 56.22 186 SER A N 1
ATOM 1405 C CA . SER A 1 186 ? 47.798 -44.134 -12.995 1.00 56.22 186 SER A CA 1
ATOM 1406 C C . SER A 1 186 ? 48.909 -45.183 -12.854 1.00 56.22 186 SER A C 1
ATOM 1408 O O . SER A 1 186 ? 50.052 -44.895 -13.204 1.00 56.22 186 SER A O 1
ATOM 1410 N N . MET A 1 187 ? 48.595 -46.365 -12.311 1.00 54.97 187 MET A N 1
ATOM 1411 C CA . MET A 1 187 ? 49.524 -47.491 -12.135 1.00 54.97 187 MET A CA 1
ATOM 1412 C C . MET A 1 187 ? 49.232 -48.673 -13.079 1.00 54.97 187 MET A C 1
ATOM 1414 O O . MET A 1 187 ? 49.760 -49.762 -12.868 1.00 54.97 187 MET A O 1
ATOM 1418 N N . THR A 1 188 ? 48.404 -48.471 -14.108 1.00 48.56 188 THR A N 1
ATOM 1419 C CA . THR A 1 188 ? 48.208 -49.421 -15.221 1.00 48.56 188 THR A CA 1
ATOM 1420 C C . THR A 1 188 ? 48.720 -48.800 -16.508 1.00 48.56 188 THR A C 1
ATOM 1422 O O . THR A 1 188 ? 49.316 -49.547 -17.311 1.00 48.56 188 THR A O 1
#

Sequence (188 aa):
MVLKLNPILTYIEGDASSKGKVLPGAKVELLLSSSTKPYYETVADSQGHFKIPSDNIPFMPYKLRYSLGGMVTSVTTSKFVTDNSANIKSKKTNLFYPQYSNPKINDSIKKSIVAYNKELNSSQNDSNVENSGNQGASGNIQSGPKTSQSTSKSLIFIGIVLVIAVLLIGVGALGVYLIKKKQDSSMT

Foldseek 3Di:
DDDDDFDQFLWDKFFDDDPLDGDAQKKKFKAAPPDPDGQDIDTQHRRRIDIDANVSGDPHFIWMWTDDPRDIDIGTNVRSCVSGVVVCVVVVPRRRDGGHPDVVVVVVVVVVVVVVVVVVVVVPPPDPDDDDDDDDDDDDDDDDDDDDDPDPPDCVVVVVVVVVVVVVVVVVVVVVVVVVVVVVVVVD

Radius of gyration: 29.48 Å; chains: 1; bounding box: 71×80×58 Å

pLDDT: mean 80.27, std 21.9, range [28.7, 98.62]